Protein 1SHC (pdb70)

Structure (mmCIF, N/CA/C/O backbone):
data_1SHC
#
_entry.id   1SHC
#
_cell.length_a   1.000
_cell.length_b   1.000
_cell.length_c   1.000
_cell.angle_alpha   90.00
_cell.angle_beta   90.00
_cell.angle_gamma   90.00
#
_symmetry.space_group_name_H-M   'P 1'
#
loop_
_entity.id
_entity.type
_entity.pdbx_description
1 polymer SHC
2 polymer 'TRKA RECEPTOR PHOSPHOPEPTIDE'
#
loop_
_atom_site.group_PDB
_atom_site.id
_atom_site.type_symbol
_atom_site.label_atom_id
_atom_site.label_alt_id
_atom_site.label_comp_id
_atom_site.label_asym_id
_atom_site.label_entity_id
_atom_site.label_seq_id
_atom_site.pdbx_PDB_ins_code
_atom_site.Cartn_x
_atom_site.Cartn_y
_atom_site.Cartn_z
_atom_site.occupancy
_atom_site.B_iso_or_equiv
_atom_site.auth_seq_id
_atom_site.auth_comp_id
_atom_site.auth_asym_id
_atom_site.auth_atom_id
_atom_site.pdbx_PDB_model_num
ATOM 1 N N . GLY A 1 1 ? -44.206 10.505 -12.834 1.00 25.56 13 GLY A N 1
ATOM 2 C CA . GLY A 1 1 ? -44.501 9.371 -11.914 1.00 25.44 13 GLY A CA 1
ATOM 3 C C . GLY A 1 1 ? -43.909 9.666 -10.534 1.00 24.86 13 GLY A C 1
ATOM 4 O O . GLY A 1 1 ? -43.116 8.907 -10.013 1.00 24.63 13 GLY A O 1
ATOM 10 N N . SER A 1 2 ? -44.287 10.764 -9.939 1.00 24.71 14 SER A N 1
ATOM 11 C CA . SER A 1 2 ? -43.745 11.108 -8.594 1.00 24.24 14 SER A CA 1
ATOM 12 C C . SER A 1 2 ? -44.812 10.842 -7.529 1.00 23.55 14 SER A C 1
ATOM 13 O O . SER A 1 2 ? -45.971 11.159 -7.707 1.00 23.67 14 SER A O 1
ATOM 21 N N . HIS A 1 3 ? -44.430 10.261 -6.424 1.00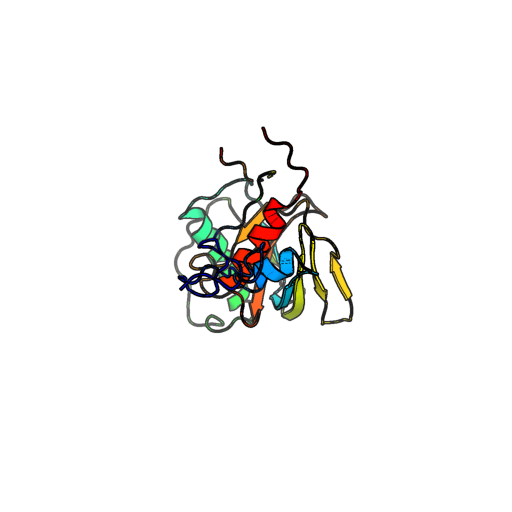 22.93 15 HIS A N 1
ATOM 22 C CA . HIS A 1 3 ? -45.424 9.976 -5.351 1.00 22.34 15 HIS A CA 1
ATOM 23 C C . HIS A 1 3 ? -44.728 9.290 -4.174 1.00 21.91 15 HIS A C 1
ATOM 24 O O . HIS A 1 3 ? -45.042 9.537 -3.026 1.00 21.69 15 HIS A O 1
ATOM 38 N N . MET A 1 4 ? -43.785 8.429 -4.447 1.00 21.90 16 MET A N 1
ATOM 39 C CA . MET A 1 4 ? -43.072 7.729 -3.341 1.00 21.63 16 MET A CA 1
ATOM 40 C C . MET A 1 4 ? -42.495 8.762 -2.369 1.00 20.88 16 MET A C 1
ATOM 41 O O . MET A 1 4 ? -43.051 9.019 -1.320 1.00 20.84 16 MET A O 1
ATOM 55 N N . GLY A 1 5 ? -41.383 9.357 -2.707 1.00 20.39 17 GLY A N 1
ATOM 56 C CA . GLY A 1 5 ? -40.777 10.371 -1.799 1.00 19.76 17 GLY A CA 1
ATOM 57 C C . GLY A 1 5 ? -40.584 11.688 -2.554 1.00 19.26 17 GLY A C 1
ATOM 58 O O . GLY A 1 5 ? -39.669 12.434 -2.272 1.00 19.28 17 GLY A O 1
ATOM 62 N N . GLN A 1 6 ? -41.448 11.964 -3.506 1.00 18.91 18 GLN A N 1
ATOM 63 C CA . GLN A 1 6 ? -41.362 13.225 -4.317 1.00 18.54 18 GLN A CA 1
ATOM 64 C C . GLN A 1 6 ? -39.905 13.547 -4.682 1.00 18.16 18 GLN A C 1
ATOM 65 O O . GLN A 1 6 ? -39.047 12.688 -4.660 1.00 18.27 18 GLN A O 1
ATOM 79 N N . LEU A 1 7 ? -39.620 14.776 -5.020 1.00 17.83 19 LEU A N 1
ATOM 80 C CA . LEU A 1 7 ? -38.223 15.144 -5.386 1.00 17.59 19 LEU A CA 1
ATOM 81 C C . LEU A 1 7 ? -37.757 14.282 -6.562 1.00 17.60 19 LEU A C 1
ATOM 82 O O . LEU A 1 7 ? -38.488 13.452 -7.065 1.00 17.96 19 LEU A O 1
ATOM 98 N N . GLY A 1 8 ? -36.544 14.473 -7.004 1.00 17.33 20 GLY A N 1
ATOM 99 C CA . GLY A 1 8 ? -36.030 13.667 -8.148 1.00 17.49 20 GLY A CA 1
ATOM 100 C C . GLY A 1 8 ? -34.871 12.775 -7.687 1.00 17.05 20 GLY A C 1
ATOM 101 O O . GLY A 1 8 ? -34.572 11.770 -8.301 1.00 17.35 20 GLY A O 1
ATOM 105 N N . GLY A 1 9 ? -34.214 13.128 -6.614 1.00 16.48 21 GLY A N 1
ATOM 106 C CA . GLY A 1 9 ? -33.078 12.292 -6.130 1.00 16.19 21 GLY A CA 1
ATOM 107 C C . GLY A 1 9 ? -33.559 11.349 -5.024 1.00 15.84 21 GLY A C 1
ATOM 108 O O . GLY A 1 9 ? -32.794 10.937 -4.174 1.00 15.96 21 GLY A O 1
ATOM 112 N N . GLU A 1 10 ? -34.819 11.000 -5.024 1.00 15.57 22 GLU A N 1
ATOM 113 C CA . GLU A 1 10 ? -35.336 10.083 -3.969 1.00 15.40 22 GLU A CA 1
ATOM 114 C C . GLU A 1 10 ? -36.670 9.480 -4.415 1.00 15.72 22 GLU A C 1
ATOM 115 O O . GLU A 1 10 ? -37.519 9.164 -3.605 1.00 16.08 22 GLU A O 1
ATOM 127 N N . GLU A 1 11 ? -36.863 9.315 -5.695 1.00 15.74 23 GLU A N 1
ATOM 128 C CA . GLU A 1 11 ? -38.143 8.729 -6.185 1.00 16.24 23 GLU A CA 1
ATOM 129 C C . GLU A 1 11 ? -37.875 7.354 -6.805 1.00 16.18 23 GLU A C 1
ATOM 130 O O . GLU A 1 11 ? -38.600 6.918 -7.676 1.00 16.59 23 GLU A O 1
ATOM 142 N N . TRP A 1 12 ? -36.843 6.680 -6.341 1.00 15.79 24 TRP A N 1
ATOM 143 C CA . TRP A 1 12 ? -36.478 5.321 -6.858 1.00 15.86 24 TRP A CA 1
ATOM 144 C C . TRP A 1 12 ? -36.744 5.205 -8.356 1.00 16.03 24 TRP A C 1
ATOM 145 O O . TRP A 1 12 ? -37.370 4.279 -8.831 1.00 15.81 24 TRP A O 1
ATOM 166 N N . THR A 1 13 ? -36.254 6.156 -9.092 1.00 16.57 25 THR A N 1
ATOM 167 C CA . THR A 1 13 ? -36.441 6.153 -10.571 1.00 16.94 25 THR A CA 1
ATOM 168 C C . THR A 1 13 ? -35.413 7.098 -11.194 1.00 17.34 25 THR A C 1
ATOM 169 O O . THR A 1 13 ? -35.758 8.071 -11.834 1.00 17.74 25 THR A O 1
ATOM 180 N N . ARG A 1 14 ? -34.151 6.827 -11.004 1.00 17.33 26 ARG A N 1
ATOM 181 C CA . ARG A 1 14 ? -33.107 7.721 -11.578 1.00 17.79 26 ARG A CA 1
ATOM 182 C C . ARG A 1 14 ? -31.871 6.904 -11.966 1.00 17.29 26 ARG A C 1
ATOM 183 O O . ARG A 1 14 ? -31.884 5.690 -11.940 1.00 17.16 26 ARG A O 1
ATOM 204 N N . HIS A 1 15 ? -30.802 7.563 -12.321 1.00 17.13 27 HIS A N 1
ATOM 205 C CA . HIS A 1 15 ? -29.567 6.825 -12.702 1.00 16.76 27 HIS A CA 1
ATOM 206 C C . HIS A 1 15 ? -28.988 6.144 -11.456 1.00 16.16 27 HIS A C 1
ATOM 207 O O . HIS A 1 15 ? -29.622 6.091 -10.421 1.00 16.16 27 HIS A O 1
ATOM 221 N N . GLY A 1 16 ? -27.796 5.621 -11.543 1.00 15.78 28 GLY A N 1
ATOM 222 C CA . GLY A 1 16 ? -27.190 4.944 -10.359 1.00 15.32 28 GLY A CA 1
ATOM 223 C C . GLY A 1 16 ? -26.919 5.965 -9.250 1.00 14.37 28 GLY A C 1
ATOM 224 O O . GLY A 1 16 ? -27.793 6.704 -8.844 1.00 14.03 28 GLY A O 1
ATOM 228 N N . SER A 1 17 ? -25.708 6.006 -8.758 1.00 14.09 29 SER A N 1
ATOM 229 C CA . SER A 1 17 ? -25.359 6.971 -7.672 1.00 13.31 29 SER A CA 1
ATOM 230 C C . SER A 1 17 ? -26.080 6.581 -6.378 1.00 12.88 29 SER A C 1
ATOM 231 O O . SER A 1 17 ? -26.743 7.393 -5.770 1.00 13.39 29 SER A O 1
ATOM 239 N N . PHE A 1 18 ? -25.929 5.339 -5.969 1.00 12.10 30 PHE A N 1
ATOM 240 C CA . PHE A 1 18 ? -26.564 4.806 -4.716 1.00 11.85 30 PHE A CA 1
ATOM 241 C C . PHE A 1 18 ? -27.984 5.364 -4.513 1.00 11.57 30 PHE A C 1
ATOM 242 O O . PHE A 1 18 ? -28.941 4.766 -4.958 1.00 11.99 30 PHE A O 1
ATOM 259 N N . VAL A 1 19 ? -28.105 6.497 -3.850 1.00 11.03 31 VAL A N 1
ATOM 260 C CA . VAL A 1 19 ? -29.440 7.145 -3.585 1.00 10.95 31 VAL A CA 1
ATOM 261 C C . VAL A 1 19 ? -30.113 6.520 -2.353 1.00 10.79 31 VAL A C 1
ATOM 262 O O . VAL A 1 19 ? -30.561 7.221 -1.468 1.00 10.80 31 VAL A O 1
ATOM 275 N N . ASN A 1 20 ? -30.198 5.218 -2.283 1.00 10.86 32 ASN A N 1
ATOM 276 C CA . ASN A 1 20 ? -30.848 4.574 -1.107 1.00 10.98 32 ASN A CA 1
ATOM 277 C C . ASN A 1 20 ? -30.193 5.067 0.186 1.00 10.58 32 ASN A C 1
ATOM 278 O O . ASN A 1 20 ? -30.812 5.097 1.232 1.00 10.92 32 ASN A O 1
ATOM 289 N N . LYS A 1 21 ? -28.948 5.455 0.128 1.00 10.04 33 LYS A N 1
ATOM 290 C CA . LYS A 1 21 ? -28.268 5.945 1.360 1.00 9.82 33 LYS A CA 1
ATOM 291 C C . LYS A 1 21 ? -27.591 7.288 1.071 1.00 9.03 33 LYS A C 1
ATOM 292 O O . LYS A 1 21 ? -27.338 7.621 -0.070 1.00 8.57 33 LYS A O 1
ATOM 311 N N . PRO A 1 22 ? -27.320 8.021 2.120 1.00 9.13 34 PRO A N 1
ATOM 312 C CA . PRO A 1 22 ? -26.677 9.335 2.035 1.00 8.70 34 PRO A CA 1
ATOM 313 C C . PRO A 1 22 ? -25.176 9.174 1.779 1.00 7.89 34 PRO A C 1
ATOM 314 O O . PRO A 1 22 ? -24.574 9.942 1.055 1.00 7.88 34 PRO A O 1
ATOM 325 N N . THR A 1 23 ? -24.566 8.184 2.371 1.00 7.42 35 THR A N 1
ATOM 326 C CA . THR A 1 23 ? -23.105 7.980 2.163 1.00 6.75 35 THR A CA 1
ATOM 327 C C . THR A 1 23 ? -22.827 7.731 0.669 1.00 6.24 35 THR A C 1
ATOM 328 O O . THR A 1 23 ? -22.780 8.662 -0.109 1.00 6.57 35 THR A O 1
ATOM 339 N N . ARG A 1 24 ? -22.645 6.497 0.251 1.00 5.76 36 ARG A N 1
ATOM 340 C CA . ARG A 1 24 ? -22.376 6.230 -1.192 1.00 5.61 36 ARG A CA 1
ATOM 341 C C . ARG A 1 24 ? -22.051 4.747 -1.391 1.00 4.98 36 ARG A C 1
ATOM 342 O O . ARG A 1 24 ? -22.390 4.160 -2.400 1.00 5.23 36 ARG A O 1
ATOM 363 N N . GLY A 1 25 ? -21.395 4.136 -0.442 1.00 4.40 37 GLY A N 1
ATOM 364 C CA . GLY A 1 25 ? -21.050 2.693 -0.587 1.00 3.92 37 GLY A CA 1
ATOM 365 C C . GLY A 1 25 ? -19.687 2.560 -1.269 1.00 3.10 37 GLY A C 1
ATOM 366 O O . GLY A 1 25 ? -18.711 2.175 -0.656 1.00 3.23 37 GLY A O 1
ATOM 370 N N . TRP A 1 26 ? -19.612 2.876 -2.534 1.00 2.62 38 TRP A N 1
ATOM 371 C CA . TRP A 1 26 ? -18.31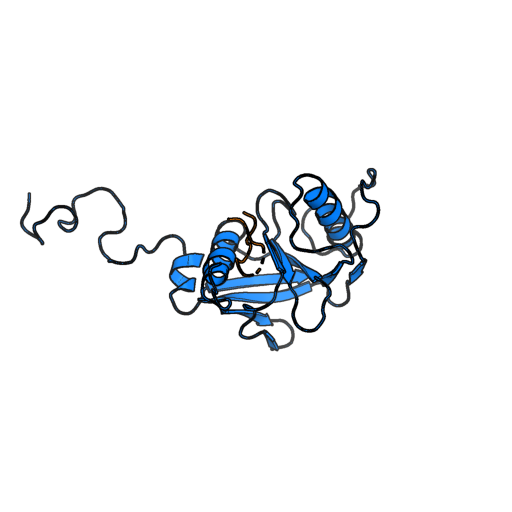2 2.768 -3.255 1.00 2.05 38 TRP A CA 1
ATOM 372 C C . TRP A 1 26 ? -17.750 1.355 -3.089 1.00 1.53 38 TRP A C 1
ATOM 373 O O . TRP A 1 26 ? -18.441 0.450 -2.666 1.00 1.86 38 TRP A O 1
ATOM 394 N N . LEU A 1 27 ? -16.502 1.155 -3.418 1.00 1.00 39 LEU A N 1
ATOM 395 C CA . LEU A 1 27 ? -15.910 -0.204 -3.275 1.00 0.68 39 LEU A CA 1
ATOM 396 C C . LEU A 1 27 ? -15.876 -0.594 -1.786 1.00 0.63 39 LEU A C 1
ATOM 397 O O . LEU A 1 27 ? -16.289 0.159 -0.915 1.00 0.61 39 LEU A O 1
ATOM 413 N N . HIS A 1 28 ? -15.386 -1.769 -1.490 1.00 0.66 40 HIS A N 1
ATOM 414 C CA . HIS A 1 28 ? -15.327 -2.227 -0.070 1.00 0.66 40 HIS A CA 1
ATOM 415 C C . HIS A 1 28 ? -14.151 -1.609 0.737 1.00 0.59 40 HIS A C 1
ATOM 416 O O . HIS A 1 28 ? -14.274 -1.506 1.936 1.00 0.63 40 HIS A O 1
ATOM 430 N N . PRO A 1 29 ? -13.048 -1.210 0.118 1.00 0.56 41 PRO A N 1
ATOM 431 C CA . PRO A 1 29 ? -11.925 -0.616 0.860 1.00 0.54 41 PRO A CA 1
ATOM 432 C C . PRO A 1 29 ? -12.387 0.678 1.542 1.00 0.51 41 PRO A C 1
ATOM 433 O O . PRO A 1 29 ? -12.052 0.950 2.677 1.00 0.51 41 PRO A O 1
ATOM 444 N N . ASN A 1 30 ? -13.151 1.480 0.848 1.00 0.53 42 ASN A N 1
ATOM 445 C CA . ASN A 1 30 ? -13.631 2.762 1.441 1.00 0.58 42 ASN A CA 1
ATOM 446 C C . ASN A 1 30 ? -14.841 2.521 2.345 1.00 0.53 42 ASN A C 1
ATOM 447 O O . ASN A 1 30 ? -14.910 3.043 3.439 1.00 0.53 42 ASN A O 1
ATOM 458 N N . ASP A 1 31 ? -15.800 1.749 1.909 1.00 0.53 43 ASP A N 1
ATOM 459 C CA . ASP A 1 31 ? -16.993 1.509 2.775 1.00 0.53 43 ASP A CA 1
ATOM 460 C C . ASP A 1 31 ? -16.547 0.972 4.142 1.00 0.50 43 ASP A C 1
ATOM 461 O O . ASP A 1 31 ? -17.127 1.281 5.168 1.00 0.58 43 ASP A O 1
ATOM 470 N N . LYS A 1 32 ? -15.524 0.169 4.164 1.00 0.44 44 LYS A N 1
ATOM 471 C CA . LYS A 1 32 ? -15.043 -0.396 5.455 1.00 0.42 44 LYS A CA 1
ATOM 472 C C . LYS A 1 32 ? -14.103 0.590 6.149 1.00 0.41 44 LYS A C 1
ATOM 473 O O . LYS A 1 32 ? -14.073 0.664 7.362 1.00 0.43 44 LYS A O 1
ATOM 492 N N . VAL A 1 33 ? -13.339 1.351 5.403 1.00 0.40 45 VAL A N 1
ATOM 493 C CA . VAL A 1 33 ? -12.416 2.326 6.054 1.00 0.41 45 VAL A CA 1
ATOM 494 C C . VAL A 1 33 ? -13.249 3.205 6.978 1.00 0.44 45 VAL A C 1
ATOM 495 O O . VAL A 1 33 ? -12.861 3.509 8.088 1.00 0.44 45 VAL A O 1
ATOM 508 N N . MET A 1 34 ? -14.407 3.596 6.527 1.00 0.52 46 MET A N 1
ATOM 509 C CA . MET A 1 34 ? -15.287 4.435 7.377 1.00 0.59 46 MET A CA 1
ATOM 510 C C . MET A 1 34 ? -15.997 3.516 8.374 1.00 0.58 46 MET A C 1
ATOM 511 O O . MET A 1 34 ? -16.286 3.897 9.491 1.00 0.67 46 MET A O 1
ATOM 525 N N . GLY A 1 35 ? -16.271 2.297 7.976 1.00 0.52 47 GLY A N 1
ATOM 526 C CA . GLY A 1 35 ? -16.952 1.344 8.896 1.00 0.56 47 GLY A CA 1
ATOM 527 C C . GLY A 1 35 ? -15.947 0.868 9.961 1.00 0.60 47 GLY A C 1
ATOM 528 O O . GLY A 1 35 ? -15.196 1.668 10.483 1.00 0.71 47 GLY A O 1
ATOM 532 N N . PRO A 1 36 ? -15.952 -0.414 10.262 1.00 0.60 48 PRO A N 1
ATOM 533 C CA . PRO A 1 36 ? -15.044 -0.994 11.261 1.00 0.66 48 PRO A CA 1
ATOM 534 C C . PRO A 1 36 ? -13.608 -1.044 10.722 1.00 0.60 48 PRO A C 1
ATOM 535 O O . PRO A 1 36 ? -12.655 -1.005 11.473 1.00 0.67 48 PRO A O 1
ATOM 546 N N . GLY A 1 37 ? -13.444 -1.131 9.429 1.00 0.52 49 GLY A N 1
ATOM 547 C CA . GLY A 1 37 ? -12.068 -1.183 8.854 1.00 0.50 49 GLY A CA 1
ATOM 548 C C . GLY A 1 37 ? -11.916 -2.442 7.997 1.00 0.41 49 GLY A C 1
ATOM 549 O O . GLY A 1 37 ? -12.171 -3.543 8.442 1.00 0.63 49 GLY A O 1
ATOM 553 N N . VAL A 1 38 ? -11.505 -2.287 6.767 1.00 0.52 50 VAL A N 1
ATOM 554 C CA . VAL A 1 38 ? -11.341 -3.485 5.880 1.00 0.41 50 VAL A CA 1
ATOM 555 C C . VAL A 1 38 ? -10.355 -4.459 6.515 1.00 0.40 50 VAL A C 1
ATOM 556 O O . VAL A 1 38 ? -9.761 -4.171 7.532 1.00 0.92 50 VAL A O 1
ATOM 569 N N . SER A 1 39 ? -10.179 -5.610 5.915 1.00 0.55 51 SER A N 1
ATOM 570 C CA . SER A 1 39 ? -9.230 -6.616 6.474 1.00 0.43 51 SER A CA 1
ATOM 571 C C . SER A 1 39 ? -8.975 -7.714 5.438 1.00 0.37 51 SER A C 1
ATOM 572 O O . SER A 1 39 ? -9.707 -8.680 5.351 1.00 0.50 51 SER A O 1
ATOM 580 N N . TYR A 1 40 ? -7.939 -7.575 4.654 1.00 0.38 52 TYR A N 1
ATOM 581 C CA . TYR A 1 40 ? -7.637 -8.615 3.628 1.00 0.36 52 TYR A CA 1
ATOM 582 C C . TYR A 1 40 ? -6.569 -9.565 4.172 1.00 0.33 52 TYR A C 1
ATOM 583 O O . TYR A 1 40 ? -6.281 -9.575 5.353 1.00 0.33 52 TYR A O 1
ATOM 601 N N . LEU A 1 41 ? -5.973 -10.365 3.326 1.00 0.36 53 LEU A N 1
ATOM 602 C CA . LEU A 1 41 ? -4.927 -11.304 3.819 1.00 0.39 53 LEU A CA 1
ATOM 603 C C . LEU A 1 41 ? -3.709 -11.247 2.899 1.00 0.41 53 LEU A C 1
ATOM 604 O O . LEU A 1 41 ? -3.684 -11.850 1.844 1.00 0.46 53 LEU A O 1
ATOM 620 N N . VAL A 1 42 ? -2.697 -10.530 3.295 1.00 0.41 54 VAL A N 1
ATOM 621 C CA . VAL A 1 42 ? -1.473 -10.433 2.454 1.00 0.45 54 VAL A CA 1
ATOM 622 C C . VAL A 1 42 ? -0.289 -10.977 3.253 1.00 0.43 54 VAL A C 1
ATOM 623 O O . VAL A 1 42 ? -0.071 -10.602 4.388 1.00 0.47 54 VAL A O 1
ATOM 636 N N . ARG A 1 43 ? 0.477 -11.866 2.679 1.00 0.59 55 ARG A N 1
ATOM 637 C CA . ARG A 1 43 ? 1.635 -12.425 3.430 1.00 0.57 55 ARG A CA 1
ATOM 638 C C . ARG A 1 43 ? 2.836 -11.485 3.309 1.00 0.53 55 ARG A C 1
ATOM 639 O O . ARG A 1 43 ? 3.173 -11.010 2.243 1.00 0.55 55 ARG A O 1
ATOM 660 N N . TYR A 1 44 ? 3.477 -11.214 4.411 1.00 0.56 56 TYR A N 1
ATOM 661 C CA . TYR A 1 44 ? 4.656 -10.306 4.406 1.00 0.54 56 TYR A CA 1
ATOM 662 C C . TYR A 1 44 ? 5.877 -11.052 3.864 1.00 0.50 56 TYR A C 1
ATOM 663 O O . TYR A 1 44 ? 5.969 -12.260 3.957 1.00 0.55 56 TYR A O 1
ATOM 681 N N . MET A 1 45 ? 6.815 -10.340 3.296 1.00 0.48 57 MET A N 1
ATOM 682 C CA . MET A 1 45 ? 8.030 -11.005 2.745 1.00 0.49 57 MET A CA 1
ATOM 683 C C . MET A 1 45 ? 9.285 -10.284 3.242 1.00 0.60 57 MET A C 1
ATOM 684 O O . MET A 1 45 ? 10.035 -9.720 2.469 1.00 1.15 57 MET A O 1
ATOM 698 N N . GLY A 1 46 ? 9.521 -10.298 4.524 1.00 0.72 58 GLY A N 1
ATOM 699 C CA . GLY A 1 46 ? 10.730 -9.616 5.069 1.00 0.89 58 GLY A CA 1
ATOM 700 C C . GLY A 1 46 ? 10.617 -8.106 4.851 1.00 0.83 58 GLY A C 1
ATOM 701 O O . GLY A 1 46 ? 9.619 -7.611 4.367 1.00 1.13 58 GLY A O 1
ATOM 705 N N . CYS A 1 47 ? 11.636 -7.371 5.208 1.00 0.53 59 CYS A N 1
ATOM 706 C CA . CYS A 1 47 ? 11.590 -5.890 5.025 1.00 0.50 59 CYS A CA 1
ATOM 707 C C . CYS A 1 47 ? 12.948 -5.392 4.535 1.00 0.51 59 CYS A C 1
ATOM 708 O O . CYS A 1 47 ? 13.979 -5.778 5.048 1.00 0.53 59 CYS A O 1
ATOM 716 N N . VAL A 1 48 ? 12.959 -4.534 3.553 1.00 0.53 60 VAL A N 1
ATOM 717 C CA . VAL A 1 48 ? 14.255 -4.011 3.040 1.00 0.55 60 VAL A CA 1
ATOM 718 C C . VAL A 1 48 ? 14.459 -2.591 3.567 1.00 0.52 60 VAL A C 1
ATOM 719 O O . VAL A 1 48 ? 13.554 -1.786 3.560 1.00 0.61 60 VAL A O 1
ATOM 732 N N . GLU A 1 49 ? 15.637 -2.273 4.027 1.00 0.58 61 GLU A N 1
ATOM 733 C CA . GLU A 1 49 ? 15.876 -0.899 4.551 1.00 0.58 61 GLU A CA 1
ATOM 734 C C . GLU A 1 49 ? 16.598 -0.073 3.501 1.00 0.55 61 GLU A C 1
ATOM 735 O O . GLU A 1 49 ? 17.298 -0.593 2.655 1.00 0.65 61 GLU A O 1
ATOM 747 N N . VAL A 1 50 ? 16.423 1.215 3.544 1.00 0.52 62 VAL A N 1
ATOM 748 C CA . VAL A 1 50 ? 17.088 2.079 2.542 1.00 0.51 62 VAL A CA 1
ATOM 749 C C . VAL A 1 50 ? 18.017 3.075 3.219 1.00 0.52 62 VAL A C 1
ATOM 750 O O . VAL A 1 50 ? 18.043 3.211 4.426 1.00 0.60 62 VAL A O 1
ATOM 763 N N . LEU A 1 51 ? 18.774 3.783 2.431 1.00 0.51 63 LEU A N 1
ATOM 764 C CA . LEU A 1 51 ? 19.703 4.790 2.991 1.00 0.56 63 LEU A CA 1
ATOM 765 C C . LEU A 1 51 ? 19.698 6.022 2.084 1.00 0.58 63 LEU A C 1
ATOM 766 O O . LEU A 1 51 ? 20.672 6.742 1.993 1.00 0.62 63 LEU A O 1
ATOM 782 N N . GLN A 1 52 ? 18.605 6.269 1.408 1.00 0.64 64 GLN A N 1
ATOM 783 C CA . GLN A 1 52 ? 18.544 7.454 0.507 1.00 0.71 64 GLN A CA 1
ATOM 784 C C . GLN A 1 52 ? 17.734 8.567 1.177 1.00 0.71 64 GLN A C 1
ATOM 785 O O . GLN A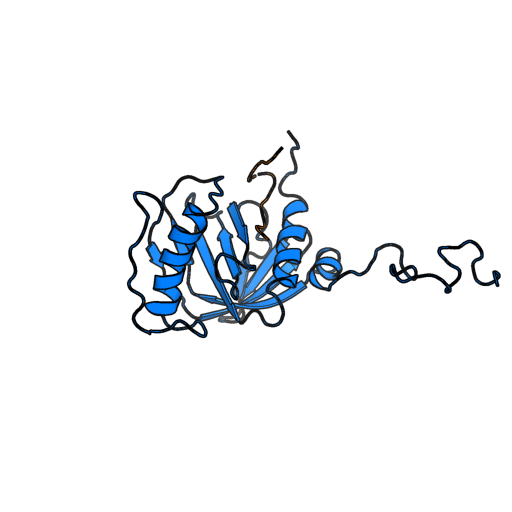 1 52 ? 17.192 8.394 2.251 1.00 0.75 64 GLN A O 1
ATOM 799 N N . SER A 1 53 ? 17.648 9.709 0.551 1.00 0.76 65 SER A N 1
ATOM 800 C CA . SER A 1 53 ? 16.874 10.833 1.150 1.00 0.81 65 SER A CA 1
ATOM 801 C C . SER A 1 53 ? 15.403 10.430 1.269 1.00 0.80 65 SER A C 1
ATOM 802 O O . SER A 1 53 ? 15.038 9.298 1.024 1.00 0.99 65 SER A O 1
ATOM 810 N N . MET A 1 54 ? 14.554 11.349 1.642 1.00 0.97 66 MET A N 1
ATOM 811 C CA . MET A 1 54 ? 13.107 11.016 1.775 1.00 1.07 66 MET A CA 1
ATOM 812 C C . MET A 1 54 ? 12.273 12.084 1.065 1.00 0.95 66 MET A C 1
ATOM 813 O O . MET A 1 54 ? 12.799 13.041 0.533 1.00 1.47 66 MET A O 1
ATOM 827 N N . ARG A 1 55 ? 10.977 11.928 1.051 1.00 0.90 67 ARG A N 1
ATOM 828 C CA . ARG A 1 55 ? 10.113 12.935 0.372 1.00 1.04 67 ARG A CA 1
ATOM 829 C C . ARG A 1 55 ? 10.583 13.099 -1.075 1.00 1.04 67 ARG A C 1
ATOM 830 O O . ARG A 1 55 ? 10.948 14.177 -1.503 1.00 1.39 67 ARG A O 1
ATOM 851 N N . ALA A 1 56 ? 10.578 12.035 -1.832 1.00 0.87 68 ALA A N 1
ATOM 852 C CA . ALA A 1 56 ? 11.022 12.116 -3.247 1.00 0.88 68 ALA A CA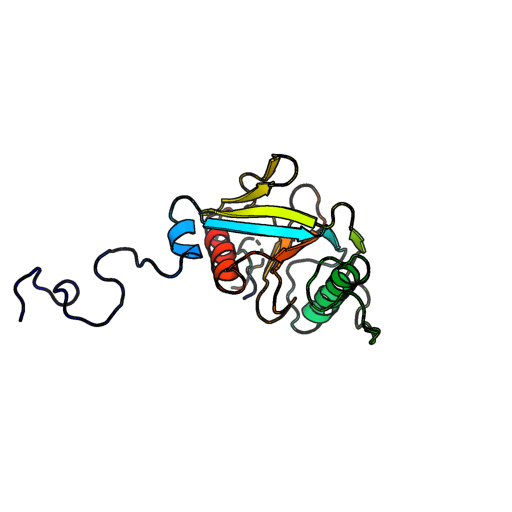 1
ATOM 853 C C . ALA A 1 56 ? 10.152 11.189 -4.091 1.00 0.78 68 ALA A C 1
ATOM 854 O O . ALA A 1 56 ? 9.625 10.209 -3.602 1.00 0.82 68 ALA A O 1
ATOM 861 N N . LEU A 1 57 ? 9.995 11.483 -5.351 1.00 0.84 69 LEU A N 1
ATOM 862 C CA . LEU A 1 57 ? 9.156 10.606 -6.211 1.00 0.88 69 LEU A CA 1
ATOM 863 C C . LEU A 1 57 ? 10.025 10.006 -7.321 1.00 0.84 69 LEU A C 1
ATOM 864 O O . LEU A 1 57 ? 10.354 8.840 -7.291 1.00 1.65 69 LEU A O 1
ATOM 880 N N . ASP A 1 58 ? 10.403 10.796 -8.294 1.00 0.93 70 ASP A N 1
ATOM 881 C CA . ASP A 1 58 ? 11.255 10.278 -9.411 1.00 0.80 70 ASP A CA 1
ATOM 882 C C . ASP A 1 58 ? 10.539 9.127 -10.125 1.00 0.82 70 ASP A C 1
ATOM 883 O O . ASP A 1 58 ? 10.399 8.041 -9.601 1.00 0.85 70 ASP A O 1
ATOM 892 N N . PHE A 1 59 ? 10.088 9.362 -11.321 1.00 0.87 71 PHE A N 1
ATOM 893 C CA . PHE A 1 59 ? 9.378 8.292 -12.080 1.00 0.95 71 PHE A CA 1
ATOM 894 C C . PHE A 1 59 ? 10.374 7.232 -12.557 1.00 0.86 71 PHE A C 1
ATOM 895 O O . PHE A 1 59 ? 10.026 6.083 -12.743 1.00 0.93 71 PHE A O 1
ATOM 912 N N . ASN A 1 60 ? 11.608 7.602 -12.762 1.00 0.76 72 ASN A N 1
ATOM 913 C CA . ASN A 1 60 ? 12.612 6.605 -13.232 1.00 0.73 72 ASN A CA 1
ATOM 914 C C . ASN A 1 60 ? 13.459 6.120 -12.053 1.00 0.67 72 ASN A C 1
ATOM 915 O O . ASN A 1 60 ? 13.795 4.956 -11.955 1.00 0.68 72 ASN A O 1
ATOM 926 N N . THR A 1 61 ? 13.811 7.002 -11.160 1.00 0.67 73 THR A N 1
ATOM 927 C CA . THR A 1 61 ? 14.640 6.588 -9.993 1.00 0.69 73 THR A CA 1
ATOM 928 C C . THR A 1 61 ? 13.812 5.714 -9.047 1.00 0.70 73 THR A C 1
ATOM 929 O O . THR A 1 61 ? 14.340 4.871 -8.349 1.00 0.75 73 THR A O 1
ATOM 940 N N . ARG A 1 62 ? 12.521 5.905 -9.013 1.00 0.71 74 ARG A N 1
ATOM 941 C CA . ARG A 1 62 ? 11.676 5.079 -8.104 1.00 0.76 74 ARG A CA 1
ATOM 942 C C . ARG A 1 62 ? 11.508 3.673 -8.680 1.00 0.72 74 ARG A C 1
ATOM 943 O O . ARG A 1 62 ? 11.390 2.710 -7.954 1.00 0.69 74 ARG A O 1
ATOM 964 N N . THR A 1 63 ? 11.491 3.545 -9.976 1.00 0.74 75 THR A N 1
ATOM 965 C CA . THR A 1 63 ? 11.323 2.195 -10.585 1.00 0.74 75 THR A CA 1
ATOM 966 C C . THR A 1 63 ? 12.662 1.453 -10.603 1.00 0.69 75 THR A C 1
ATOM 967 O O . THR A 1 63 ? 12.707 0.240 -10.589 1.00 0.65 75 THR A O 1
ATOM 978 N N . GLN A 1 64 ? 13.754 2.167 -10.637 1.00 0.71 76 GLN A N 1
ATOM 979 C CA . GLN A 1 64 ? 15.083 1.490 -10.660 1.00 0.71 76 GLN A CA 1
ATOM 980 C C . GLN A 1 64 ? 15.453 1.000 -9.258 1.00 0.65 76 GLN A C 1
ATOM 981 O O . GLN A 1 64 ? 15.890 -0.120 -9.081 1.00 0.62 76 GLN A O 1
ATOM 995 N N . VAL A 1 65 ? 15.290 1.824 -8.261 1.00 0.67 77 VAL A N 1
ATOM 996 C CA . VAL A 1 65 ? 15.644 1.393 -6.879 1.00 0.64 77 VAL A CA 1
ATOM 997 C C . VAL A 1 65 ? 14.556 0.471 -6.321 1.00 0.59 77 VAL A C 1
ATOM 998 O O . VAL A 1 65 ? 14.840 -0.497 -5.641 1.00 0.56 77 VAL A O 1
ATOM 1011 N N . THR A 1 66 ? 13.313 0.760 -6.597 1.00 0.60 78 THR A N 1
ATOM 1012 C CA . THR A 1 66 ? 12.219 -0.105 -6.072 1.00 0.57 78 THR A CA 1
ATOM 1013 C C . THR A 1 66 ? 12.259 -1.468 -6.762 1.00 0.53 78 THR A C 1
ATOM 1014 O O . THR A 1 66 ? 12.113 -2.490 -6.127 1.00 0.54 78 THR A O 1
ATOM 1025 N N . ARG A 1 67 ? 12.455 -1.499 -8.052 1.00 0.52 79 ARG A N 1
ATOM 1026 C CA . ARG A 1 67 ? 12.500 -2.811 -8.759 1.00 0.51 79 ARG A CA 1
ATOM 1027 C C . ARG A 1 67 ? 13.822 -3.517 -8.450 1.00 0.50 79 ARG A C 1
ATOM 1028 O O . ARG A 1 67 ? 13.907 -4.727 -8.478 1.00 0.49 79 ARG A O 1
ATOM 1049 N N . GLU A 1 68 ? 14.854 -2.773 -8.156 1.00 0.52 80 GLU A N 1
ATOM 1050 C CA . GLU A 1 68 ? 16.164 -3.412 -7.846 1.00 0.55 80 GLU A CA 1
ATOM 1051 C C . GLU A 1 68 ? 16.042 -4.224 -6.554 1.00 0.51 80 GLU A C 1
ATOM 1052 O O . GLU A 1 68 ? 16.236 -5.426 -6.542 1.00 0.52 80 GLU A O 1
ATOM 1064 N N . ALA A 1 69 ? 15.720 -3.581 -5.464 1.00 0.50 81 ALA A N 1
ATOM 1065 C CA . ALA A 1 69 ? 15.586 -4.325 -4.179 1.00 0.49 81 ALA A CA 1
ATOM 1066 C C . ALA A 1 69 ? 14.493 -5.386 -4.326 1.00 0.44 81 ALA A C 1
ATOM 1067 O O . ALA A 1 69 ? 14.701 -6.553 -4.052 1.00 0.42 81 ALA A O 1
ATOM 1074 N N . ILE A 1 70 ? 13.330 -4.987 -4.763 1.00 0.43 82 ILE A N 1
ATOM 1075 C CA . ILE A 1 70 ? 12.216 -5.962 -4.936 1.00 0.39 82 ILE A CA 1
ATOM 1076 C C . ILE A 1 70 ? 12.678 -7.126 -5.815 1.00 0.38 82 ILE A C 1
ATOM 1077 O O . ILE A 1 70 ? 12.146 -8.214 -5.742 1.00 0.37 82 ILE A O 1
ATOM 1093 N N . SER A 1 71 ? 13.662 -6.912 -6.647 1.00 0.40 83 SER A N 1
ATOM 1094 C CA . SER A 1 71 ? 14.146 -8.016 -7.520 1.00 0.42 83 SER A CA 1
ATOM 1095 C C . SER A 1 71 ? 14.983 -8.983 -6.682 1.00 0.44 83 SER A C 1
ATOM 1096 O O . SER A 1 71 ? 14.881 -10.185 -6.816 1.00 0.47 83 SER A O 1
ATOM 1104 N N . LEU A 1 72 ? 15.809 -8.464 -5.815 1.00 0.44 84 LEU A N 1
ATOM 1105 C CA . LEU A 1 72 ? 16.652 -9.352 -4.963 1.00 0.47 84 LEU A CA 1
ATOM 1106 C C . LEU A 1 72 ? 15.769 -10.116 -3.975 1.00 0.46 84 LEU A C 1
ATOM 1107 O O . LEU A 1 72 ? 16.136 -11.166 -3.494 1.00 0.49 84 LEU A O 1
ATOM 1123 N N . VAL A 1 73 ? 14.609 -9.609 -3.664 1.00 0.43 85 VAL A N 1
ATOM 1124 C CA . VAL A 1 73 ? 13.731 -10.335 -2.706 1.00 0.44 85 VAL A CA 1
ATOM 1125 C C . VAL A 1 73 ? 12.986 -11.449 -3.448 1.00 0.45 85 VAL A C 1
ATOM 1126 O O . VAL A 1 73 ? 13.100 -12.612 -3.121 1.00 0.52 85 VAL A O 1
ATOM 1139 N N . CYS A 1 74 ? 12.225 -11.105 -4.446 1.00 0.43 86 CYS A N 1
ATOM 1140 C CA . CYS A 1 74 ? 11.476 -12.146 -5.207 1.00 0.46 86 CYS A CA 1
ATOM 1141 C C . CYS A 1 74 ? 12.453 -13.145 -5.844 1.00 0.49 86 CYS A C 1
ATOM 1142 O O . CYS A 1 74 ? 12.075 -14.242 -6.207 1.00 0.52 86 CYS A O 1
ATOM 1150 N N . GLU A 1 75 ? 13.701 -12.781 -5.992 1.00 0.51 87 GLU A N 1
ATOM 1151 C CA . GLU A 1 75 ? 14.680 -13.721 -6.614 1.00 0.57 87 GLU A CA 1
ATOM 1152 C C . GLU A 1 75 ? 15.523 -14.408 -5.534 1.00 0.59 87 GLU A C 1
ATOM 1153 O O . GLU A 1 75 ? 15.416 -15.599 -5.318 1.00 0.63 87 GLU A O 1
ATOM 1165 N N . ALA A 1 76 ? 16.365 -13.665 -4.862 1.00 0.57 88 ALA A N 1
ATOM 1166 C CA . ALA A 1 76 ? 17.226 -14.268 -3.798 1.00 0.61 88 ALA A CA 1
ATOM 1167 C C . ALA A 1 76 ? 16.372 -15.084 -2.826 1.00 0.60 88 ALA A C 1
ATOM 1168 O O . ALA A 1 76 ? 16.712 -16.195 -2.471 1.00 0.70 88 ALA A O 1
ATOM 1175 N N . VAL A 1 77 ? 15.266 -14.545 -2.394 1.00 0.52 89 VAL A N 1
ATOM 1176 C CA . VAL A 1 77 ? 14.395 -15.302 -1.444 1.00 0.53 89 VAL A CA 1
ATOM 1177 C C . VAL A 1 77 ? 13.046 -15.615 -2.117 1.00 0.51 89 VAL A C 1
ATOM 1178 O O . VAL A 1 77 ? 12.143 -14.804 -2.088 1.00 0.84 89 VAL A O 1
ATOM 1191 N N . PRO A 1 78 ? 12.945 -16.788 -2.708 1.00 0.61 90 PRO A N 1
ATOM 1192 C CA . PRO A 1 78 ? 11.725 -17.233 -3.394 1.00 0.75 90 PRO A CA 1
ATOM 1193 C C . PRO A 1 78 ? 10.489 -16.925 -2.544 1.00 0.74 90 PRO A C 1
ATOM 1194 O O . PRO A 1 78 ? 10.565 -16.806 -1.338 1.00 1.02 90 PRO A O 1
ATOM 1205 N N . GLY A 1 79 ? 9.351 -16.795 -3.169 1.00 0.90 91 GLY A N 1
ATOM 1206 C CA . GLY A 1 79 ? 8.108 -16.492 -2.405 1.00 1.13 91 GLY A CA 1
ATOM 1207 C C . GLY A 1 79 ? 7.128 -15.730 -3.301 1.00 1.18 91 GLY A C 1
ATOM 1208 O O . GLY A 1 79 ? 5.928 -15.807 -3.130 1.00 1.79 91 GLY A O 1
ATOM 1212 N N . ALA A 1 80 ? 7.630 -14.993 -4.255 1.00 1.18 92 ALA A N 1
ATOM 1213 C CA . ALA A 1 80 ? 6.728 -14.227 -5.160 1.00 1.27 92 ALA A CA 1
ATOM 1214 C C . ALA A 1 80 ? 6.027 -15.188 -6.121 1.00 1.08 92 ALA A C 1
ATOM 1215 O O . ALA A 1 80 ? 6.008 -16.385 -5.914 1.00 1.44 92 ALA A O 1
ATOM 1222 N N . LYS A 1 81 ? 5.450 -14.672 -7.172 1.00 1.09 93 LYS A N 1
ATOM 1223 C CA . LYS A 1 81 ? 4.750 -15.554 -8.147 1.00 1.26 93 LYS A CA 1
ATOM 1224 C C . LYS A 1 81 ? 5.074 -15.096 -9.571 1.00 1.67 93 LYS A C 1
ATOM 1225 O O . LYS A 1 81 ? 4.332 -14.349 -10.177 1.00 2.57 93 LYS A O 1
ATOM 1244 N N . GLY A 1 82 ? 6.178 -15.538 -10.109 1.00 1.43 94 GLY A N 1
ATOM 1245 C CA . GLY A 1 82 ? 6.548 -15.127 -11.493 1.00 2.00 94 GLY A CA 1
ATOM 1246 C C . GLY A 1 82 ? 7.834 -14.299 -11.454 1.00 1.57 94 GLY A C 1
ATOM 1247 O O . GLY A 1 82 ? 7.947 -13.280 -12.106 1.00 1.54 94 GLY A O 1
ATOM 1251 N N . ALA A 1 83 ? 8.804 -14.728 -10.694 1.00 1.56 95 ALA A N 1
ATOM 1252 C CA . ALA A 1 83 ? 10.081 -13.965 -10.612 1.00 1.40 95 ALA A CA 1
ATOM 1253 C C . ALA A 1 83 ? 11.016 -14.645 -9.611 1.00 1.25 95 ALA A C 1
ATOM 1254 O O . ALA A 1 83 ? 11.703 -13.996 -8.848 1.00 1.67 95 ALA A O 1
ATOM 1261 N N . THR A 1 84 ? 11.047 -15.950 -9.607 1.00 1.24 96 THR A N 1
ATOM 1262 C CA . THR A 1 84 ? 11.936 -16.672 -8.654 1.00 1.32 96 THR A CA 1
ATOM 1263 C C . THR A 1 84 ? 13.340 -16.785 -9.251 1.00 1.75 96 THR A C 1
ATOM 1264 O O . THR A 1 84 ? 14.329 -16.541 -8.587 1.00 2.42 96 THR A O 1
ATOM 1275 N N . ARG A 1 85 ? 13.436 -17.154 -10.498 1.00 1.86 97 ARG A N 1
ATOM 1276 C CA . ARG A 1 85 ? 14.776 -17.284 -11.136 1.00 2.36 97 ARG A CA 1
ATOM 1277 C C . ARG A 1 85 ? 14.604 -17.461 -12.646 1.00 2.11 97 ARG A C 1
ATOM 1278 O O . ARG A 1 85 ? 13.918 -18.355 -13.101 1.00 2.29 97 ARG A O 1
ATOM 1299 N N . ARG A 1 86 ? 15.220 -16.617 -13.426 1.00 2.20 98 ARG A N 1
ATOM 1300 C CA . ARG A 1 86 ? 15.090 -16.738 -14.905 1.00 2.90 98 ARG A CA 1
ATOM 1301 C C . ARG A 1 86 ? 16.137 -15.852 -15.582 1.00 3.22 98 ARG A C 1
ATOM 1302 O O . ARG A 1 86 ? 15.886 -15.253 -16.609 1.00 3.89 98 ARG A O 1
ATOM 1323 N N . ARG A 1 87 ? 17.309 -15.764 -15.016 1.00 3.12 99 ARG A N 1
ATOM 1324 C CA . ARG A 1 87 ? 18.368 -14.916 -15.629 1.00 3.55 99 ARG A CA 1
ATOM 1325 C C . ARG A 1 87 ? 17.843 -13.488 -15.793 1.00 3.04 99 ARG A C 1
ATOM 1326 O O . ARG A 1 87 ? 17.328 -13.123 -16.831 1.00 3.56 99 ARG A O 1
ATOM 1347 N N . LYS A 1 88 ? 17.967 -12.679 -14.777 1.00 2.46 100 LYS A N 1
ATOM 1348 C CA . LYS A 1 88 ? 17.472 -11.277 -14.879 1.00 2.53 100 LYS A CA 1
ATOM 1349 C C . LYS A 1 88 ? 18.541 -10.310 -14.362 1.00 2.52 100 LYS A C 1
ATOM 1350 O O . LYS A 1 88 ? 18.324 -9.606 -13.395 1.00 2.62 100 LYS A O 1
ATOM 1369 N N . PRO A 1 89 ? 19.665 -10.304 -15.029 1.00 3.03 101 PRO A N 1
ATOM 1370 C CA . PRO A 1 89 ? 20.796 -9.440 -14.677 1.00 3.47 101 PRO A CA 1
ATOM 1371 C C . PRO A 1 89 ? 20.464 -7.974 -14.992 1.00 3.05 101 PRO A C 1
ATOM 1372 O O . PRO A 1 89 ? 20.043 -7.231 -14.127 1.00 3.17 101 PRO A O 1
ATOM 1383 N N . CYS A 1 90 ? 20.644 -7.547 -16.215 1.00 3.12 102 CYS A N 1
ATOM 1384 C CA . CYS A 1 90 ? 20.333 -6.132 -16.564 1.00 3.12 102 CYS A CA 1
ATOM 1385 C C . CYS A 1 90 ? 21.245 -5.192 -15.772 1.00 2.92 102 CYS A C 1
ATOM 1386 O O . CYS A 1 90 ? 21.771 -5.547 -14.735 1.00 3.36 102 CYS A O 1
ATOM 1394 N N . SER A 1 91 ? 21.436 -3.994 -16.253 1.00 2.77 103 SER A N 1
ATOM 1395 C CA . SER A 1 91 ? 22.311 -3.028 -15.531 1.00 2.80 103 SER A CA 1
ATOM 1396 C C . SER A 1 91 ? 21.672 -2.678 -14.183 1.00 2.65 103 SER A C 1
ATOM 1397 O O . SER A 1 91 ? 20.862 -3.419 -13.663 1.00 3.04 103 SER A O 1
ATOM 1405 N N . ARG A 1 92 ? 22.024 -1.555 -13.611 1.00 2.76 104 ARG A N 1
ATOM 1406 C CA . ARG A 1 92 ? 21.423 -1.175 -12.300 1.00 3.12 104 ARG A CA 1
ATOM 1407 C C . ARG A 1 92 ? 21.611 0.332 -12.040 1.00 2.45 104 ARG A C 1
ATOM 1408 O O . ARG A 1 92 ? 22.321 0.742 -11.148 1.00 2.54 104 ARG A O 1
ATOM 1429 N N . PRO A 1 93 ? 20.946 1.121 -12.845 1.00 2.26 105 PRO A N 1
ATOM 1430 C CA . PRO A 1 93 ? 20.995 2.585 -12.750 1.00 2.06 105 PRO A CA 1
ATOM 1431 C C . PRO A 1 93 ? 20.781 3.024 -11.298 1.00 1.69 105 PRO A C 1
ATOM 1432 O O . PRO A 1 93 ? 19.663 3.184 -10.849 1.00 2.12 105 PRO A O 1
ATOM 1443 N N . LEU A 1 94 ? 21.841 3.221 -10.563 1.00 1.60 106 LEU A N 1
ATOM 1444 C CA . LEU A 1 94 ? 21.694 3.649 -9.142 1.00 1.40 106 LEU A CA 1
ATOM 1445 C C . LEU A 1 94 ? 23.072 3.979 -8.566 1.00 1.72 106 LEU A C 1
ATOM 1446 O O . LEU A 1 94 ? 23.981 3.174 -8.607 1.00 2.40 106 LEU A O 1
ATOM 1462 N N . SER A 1 95 ? 23.235 5.157 -8.028 1.00 1.69 107 SER A N 1
ATOM 1463 C CA . SER A 1 95 ? 24.556 5.536 -7.450 1.00 2.19 107 SER A CA 1
ATOM 1464 C C . SER A 1 95 ? 24.478 5.493 -5.922 1.00 1.65 107 SER A C 1
ATOM 1465 O O . SER A 1 95 ? 25.161 4.722 -5.278 1.00 2.06 107 SER A O 1
ATOM 1473 N N . SER A 1 96 ? 23.652 6.316 -5.336 1.00 1.22 108 SER A N 1
ATOM 1474 C CA . SER A 1 96 ? 23.535 6.320 -3.850 1.00 1.10 108 SER A CA 1
ATOM 1475 C C . SER A 1 96 ? 22.057 6.349 -3.454 1.00 1.10 108 SER A C 1
ATOM 1476 O O . SER A 1 96 ? 21.559 7.336 -2.949 1.00 1.69 108 SER A O 1
ATOM 1484 N N . ILE A 1 97 ? 21.352 5.274 -3.677 1.00 0.81 109 ILE A N 1
ATOM 1485 C CA . ILE A 1 97 ? 19.908 5.241 -3.313 1.00 0.76 109 ILE A CA 1
ATOM 1486 C C . ILE A 1 97 ? 19.478 3.794 -3.060 1.00 0.81 109 ILE A C 1
ATOM 1487 O O . ILE A 1 97 ? 18.937 3.138 -3.926 1.00 1.53 109 ILE A O 1
ATOM 1503 N N . LEU A 1 98 ? 19.714 3.294 -1.877 1.00 0.79 110 LEU A N 1
ATOM 1504 C CA . LEU A 1 98 ? 19.320 1.889 -1.564 1.00 0.77 110 LEU A CA 1
ATOM 1505 C C . LEU A 1 98 ? 19.850 1.514 -0.177 1.00 0.58 110 LEU A C 1
ATOM 1506 O O . LEU A 1 98 ? 20.304 2.356 0.572 1.00 0.55 110 LEU A O 1
ATOM 1522 N N . GLY A 1 99 ? 19.797 0.257 0.169 1.00 0.59 111 GLY A N 1
ATOM 1523 C CA . GLY A 1 99 ? 20.298 -0.172 1.505 1.00 0.57 111 GLY A CA 1
ATOM 1524 C C . GLY A 1 99 ? 20.585 -1.675 1.481 1.00 0.62 111 GLY A C 1
ATOM 1525 O O . GLY A 1 99 ? 21.711 -2.099 1.313 1.00 0.72 111 GLY A O 1
ATOM 1529 N N . ARG A 1 100 ? 19.573 -2.483 1.649 1.00 0.65 112 ARG A N 1
ATOM 1530 C CA . ARG A 1 100 ? 19.786 -3.958 1.636 1.00 0.74 112 ARG A CA 1
ATOM 1531 C C . ARG A 1 100 ? 18.467 -4.663 1.961 1.00 0.68 112 ARG A C 1
ATOM 1532 O O . ARG A 1 100 ? 17.709 -4.222 2.802 1.00 0.74 112 ARG A O 1
ATOM 1553 N N . SER A 1 1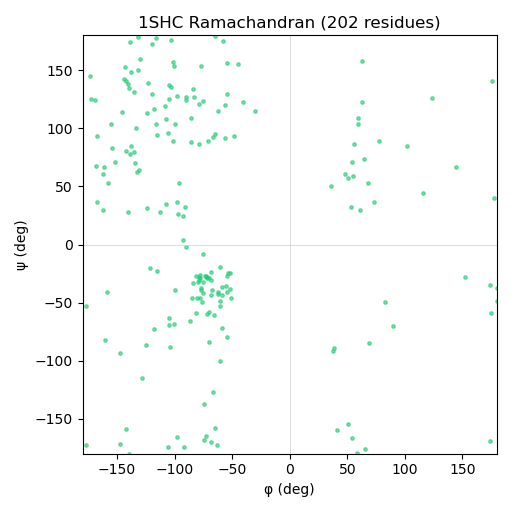01 ? 18.186 -5.755 1.303 1.00 0.60 113 SER A N 1
ATOM 1554 C CA . SER A 1 101 ? 16.915 -6.481 1.580 1.00 0.55 113 SER A CA 1
ATOM 1555 C C . SER A 1 101 ? 17.095 -7.383 2.802 1.00 0.53 113 SER A C 1
ATOM 1556 O O . SER A 1 101 ? 18.006 -8.184 2.869 1.00 0.58 113 SER A O 1
ATOM 1564 N N . ASN A 1 102 ? 16.230 -7.256 3.769 1.00 0.49 114 ASN A N 1
ATOM 1565 C CA . ASN A 1 102 ? 16.338 -8.101 4.992 1.00 0.50 114 ASN A CA 1
ATOM 1566 C C . ASN A 1 102 ? 15.356 -9.266 4.889 1.00 0.48 114 ASN A C 1
ATOM 1567 O O . ASN A 1 102 ? 14.165 -9.107 5.076 1.00 0.47 114 ASN A O 1
ATOM 1578 N N . LEU A 1 103 ? 15.846 -10.438 4.592 1.00 0.50 115 LEU A N 1
ATOM 1579 C CA . LEU A 1 103 ? 14.943 -11.616 4.476 1.00 0.51 115 LEU A CA 1
ATOM 1580 C C . LEU A 1 103 ? 14.942 -12.383 5.799 1.00 0.55 115 LEU A C 1
ATOM 1581 O O . LEU A 1 103 ? 15.178 -13.574 5.836 1.00 0.62 115 LEU A O 1
ATOM 1597 N N . LYS A 1 104 ? 14.677 -11.712 6.886 1.00 0.56 116 LYS A N 1
ATOM 1598 C CA . LYS A 1 104 ? 14.662 -12.409 8.203 1.00 0.64 116 LYS A CA 1
ATOM 1599 C C . LYS A 1 104 ? 13.339 -13.161 8.369 1.00 0.71 116 LYS A C 1
ATOM 1600 O O . LYS A 1 104 ? 13.265 -14.157 9.060 1.00 1.19 116 LYS A O 1
ATOM 1619 N N . PHE A 1 105 ? 12.293 -12.695 7.741 1.00 0.72 117 PHE A N 1
ATOM 1620 C CA . PHE A 1 105 ? 10.980 -13.389 7.866 1.00 0.76 117 PHE A CA 1
ATOM 1621 C C . PHE A 1 105 ? 10.292 -13.426 6.499 1.00 0.68 117 PHE A C 1
ATOM 1622 O O . PHE A 1 105 ? 9.393 -12.657 6.225 1.00 1.38 117 PHE A O 1
ATOM 1639 N N . ALA A 1 106 ? 10.708 -14.316 5.639 1.00 0.66 118 ALA A N 1
ATOM 1640 C CA . ALA A 1 106 ? 10.079 -14.403 4.291 1.00 0.46 118 ALA A CA 1
ATOM 1641 C C . ALA A 1 106 ? 8.843 -15.302 4.359 1.00 0.48 118 ALA A C 1
ATOM 1642 O O . ALA A 1 106 ? 8.945 -16.505 4.500 1.00 0.73 118 ALA A O 1
ATOM 1649 N N . GLY A 1 107 ? 7.675 -14.729 4.259 1.00 0.57 119 GLY A N 1
ATOM 1650 C CA . GLY A 1 107 ? 6.433 -15.552 4.317 1.00 0.62 119 GLY A CA 1
ATOM 1651 C C . GLY A 1 107 ? 5.797 -15.425 5.702 1.00 0.63 119 GLY A C 1
ATOM 1652 O O . GLY A 1 107 ? 6.013 -16.245 6.572 1.00 0.73 119 GLY A O 1
ATOM 1656 N N . MET A 1 108 ? 5.014 -14.403 5.916 1.00 0.59 120 MET A N 1
ATOM 1657 C CA . MET A 1 108 ? 4.367 -14.225 7.247 1.00 0.61 120 MET A CA 1
ATOM 1658 C C . MET A 1 108 ? 2.946 -13.681 7.062 1.00 0.58 120 MET A C 1
ATOM 1659 O O . MET A 1 108 ? 2.720 -12.497 7.210 1.00 0.57 120 MET A O 1
ATOM 1673 N N . PRO A 1 109 ? 2.034 -14.570 6.744 1.00 0.59 121 PRO A N 1
ATOM 1674 C CA . PRO A 1 109 ? 0.620 -14.239 6.525 1.00 0.57 121 PRO A CA 1
ATOM 1675 C C . PRO A 1 109 ? 0.136 -13.223 7.557 1.00 0.52 121 PRO A C 1
ATOM 1676 O O . PRO A 1 109 ? 0.212 -13.450 8.744 1.00 0.60 121 PRO A O 1
ATOM 1687 N N . ILE A 1 110 ? -0.359 -12.101 7.105 1.00 0.44 122 ILE A N 1
ATOM 1688 C CA . ILE A 1 110 ? -0.850 -11.059 8.051 1.00 0.41 122 ILE A CA 1
ATOM 1689 C C . ILE A 1 110 ? -2.127 -10.431 7.487 1.00 0.40 122 ILE A C 1
ATOM 1690 O O . ILE A 1 110 ? -2.225 -10.162 6.308 1.00 0.54 122 ILE A O 1
ATOM 1706 N N . THR A 1 111 ? -3.105 -10.193 8.317 1.00 0.39 123 THR A N 1
ATOM 1707 C CA . THR A 1 111 ? -4.368 -9.580 7.816 1.00 0.40 123 THR A CA 1
ATOM 1708 C C . THR A 1 111 ? -4.158 -8.075 7.650 1.00 0.39 123 THR A C 1
ATOM 1709 O O . THR A 1 111 ? -3.832 -7.379 8.589 1.00 0.52 123 THR A O 1
ATOM 1720 N N . LEU A 1 112 ? -4.336 -7.565 6.461 1.00 0.34 124 LEU A N 1
ATOM 1721 C CA . LEU A 1 112 ? -4.137 -6.103 6.243 1.00 0.36 124 LEU A CA 1
ATOM 1722 C C . LEU A 1 112 ? -5.425 -5.346 6.573 1.00 0.32 124 LEU A C 1
ATOM 1723 O O . LEU A 1 112 ? -6.256 -5.111 5.718 1.00 0.35 124 LEU A O 1
ATOM 1739 N N . THR A 1 113 ? -5.597 -4.963 7.809 1.00 0.32 125 THR A N 1
ATOM 1740 C CA . THR A 1 113 ? -6.831 -4.223 8.194 1.00 0.32 125 THR A CA 1
ATOM 1741 C C . THR A 1 113 ? -6.612 -2.716 8.043 1.00 0.35 125 THR A C 1
ATOM 1742 O O . THR A 1 113 ? -5.673 -2.152 8.577 1.00 0.47 125 THR A O 1
ATOM 1753 N N . VAL A 1 114 ? -7.483 -2.062 7.322 1.00 0.32 126 VAL A N 1
ATOM 1754 C CA . VAL A 1 114 ? -7.343 -0.587 7.131 1.00 0.36 126 VAL A CA 1
ATOM 1755 C C . VAL A 1 114 ? -8.560 0.120 7.727 1.00 0.43 126 VAL A C 1
ATOM 1756 O O . VAL A 1 114 ? -9.678 -0.059 7.278 1.00 0.48 126 VAL A O 1
ATOM 1769 N N . SER A 1 115 ? -8.349 0.924 8.730 1.00 0.51 127 SER A N 1
ATOM 1770 C CA . SER A 1 115 ? -9.485 1.652 9.356 1.00 0.60 127 SER A CA 1
ATOM 1771 C C . SER A 1 115 ? -9.277 3.151 9.148 1.00 0.64 127 SER A C 1
ATOM 1772 O O . SER A 1 115 ? -8.286 3.574 8.587 1.00 1.19 127 SER A O 1
ATOM 1780 N N . THR A 1 116 ? -10.194 3.962 9.592 1.00 0.50 128 THR A N 1
ATOM 1781 C CA . THR A 1 116 ? -10.029 5.424 9.413 1.00 0.47 128 THR A CA 1
ATOM 1782 C C . THR A 1 116 ? -8.824 5.880 10.230 1.00 0.63 128 THR A C 1
ATOM 1783 O O . THR A 1 116 ? -8.926 6.143 11.411 1.00 1.32 128 THR A O 1
ATOM 1794 N N . SER A 1 117 ? -7.688 5.959 9.598 1.00 1.15 129 SER A N 1
ATOM 1795 C CA . SER A 1 117 ? -6.439 6.388 10.302 1.00 1.43 129 SER A CA 1
ATOM 1796 C C . SER A 1 117 ? -5.958 5.258 11.210 1.00 0.83 129 SER A C 1
ATOM 1797 O O . SER A 1 117 ? -5.453 5.486 12.292 1.00 0.88 129 SER A O 1
ATOM 1805 N N . SER A 1 118 ? -6.110 4.037 10.781 1.00 0.65 130 SER A N 1
ATOM 1806 C CA . SER A 1 118 ? -5.660 2.902 11.627 1.00 0.95 130 SER A CA 1
ATOM 1807 C C . SER A 1 118 ? -5.281 1.709 10.746 1.00 0.78 130 SER A C 1
ATOM 1808 O O . SER A 1 118 ? -5.969 0.708 10.719 1.00 0.85 130 SER A O 1
ATOM 1816 N N . LEU A 1 119 ? -4.190 1.799 10.032 1.00 0.61 131 LEU A N 1
ATOM 1817 C CA . LEU A 1 119 ? -3.777 0.655 9.171 1.00 0.46 131 LEU A CA 1
ATOM 1818 C C . LEU A 1 119 ? -3.124 -0.395 10.068 1.00 0.42 131 LEU A C 1
ATOM 1819 O O . LEU A 1 119 ? -1.923 -0.419 10.244 1.00 0.45 131 LEU A O 1
ATOM 1835 N N . ASN A 1 120 ? -3.911 -1.259 10.645 1.00 0.43 132 ASN A N 1
ATOM 1836 C CA . ASN A 1 120 ? -3.344 -2.304 11.540 1.00 0.43 132 ASN A CA 1
ATOM 1837 C C . ASN A 1 120 ? -3.201 -3.601 10.760 1.00 0.45 132 ASN A C 1
ATOM 1838 O O . ASN A 1 120 ? -4.138 -4.058 10.149 1.00 0.54 132 ASN A O 1
ATOM 1849 N N . LEU A 1 121 ? -2.047 -4.203 10.773 1.00 0.46 133 LEU A N 1
ATOM 1850 C CA . LEU A 1 121 ? -1.886 -5.474 10.020 1.00 0.53 133 LEU A CA 1
ATOM 1851 C C . LEU A 1 121 ? -1.853 -6.638 11.009 1.00 0.59 133 LEU A C 1
ATOM 1852 O O . LEU A 1 121 ? -0.830 -6.954 11.566 1.00 1.22 133 LEU A O 1
ATOM 1868 N N . MET A 1 122 ? -2.966 -7.277 11.238 1.00 0.54 134 MET A N 1
ATOM 1869 C CA . MET A 1 122 ? -2.975 -8.414 12.201 1.00 0.54 134 MET A CA 1
ATOM 1870 C C . MET A 1 122 ? -1.916 -9.442 11.797 1.00 0.52 134 MET A C 1
ATOM 1871 O O . MET A 1 122 ? -1.518 -9.525 10.652 1.00 0.60 134 MET A O 1
ATOM 1885 N N . ALA A 1 123 ? -1.455 -10.221 12.734 1.00 0.68 135 ALA A N 1
ATOM 1886 C CA . ALA A 1 123 ? -0.417 -11.243 12.420 1.00 0.68 135 ALA A CA 1
ATOM 1887 C C . ALA A 1 123 ? -1.040 -12.641 12.457 1.00 0.66 135 ALA A C 1
ATOM 1888 O O . ALA A 1 123 ? -1.365 -13.163 13.507 1.00 0.71 135 ALA A O 1
ATOM 1895 N N . ALA A 1 124 ? -1.204 -13.246 11.312 1.00 0.62 136 ALA A N 1
ATOM 1896 C CA . ALA A 1 124 ? -1.802 -14.611 11.245 1.00 0.63 136 ALA A CA 1
ATOM 1897 C C . ALA A 1 124 ? -0.696 -15.674 11.263 1.00 0.68 136 ALA A C 1
ATOM 1898 O O . ALA A 1 124 ? -0.884 -16.778 10.790 1.00 1.25 136 ALA A O 1
ATOM 1905 N N . ASP A 1 125 ? 0.454 -15.361 11.798 1.00 1.07 137 ASP A N 1
ATOM 1906 C CA . ASP A 1 125 ? 1.552 -16.367 11.830 1.00 1.19 137 ASP A CA 1
ATOM 1907 C C . ASP A 1 125 ? 1.702 -16.926 13.247 1.00 0.99 137 ASP A C 1
ATOM 1908 O O . ASP A 1 125 ? 1.407 -18.076 13.505 1.00 1.00 137 ASP A O 1
ATOM 1917 N N . CYS A 1 126 ? 2.160 -16.123 14.169 1.00 1.51 138 CYS A N 1
ATOM 1918 C CA . CYS A 1 126 ? 2.328 -16.615 15.566 1.00 1.71 138 CYS A CA 1
ATOM 1919 C C . CYS A 1 126 ? 1.252 -15.996 16.460 1.00 1.35 138 CYS A C 1
ATOM 1920 O O . CYS A 1 126 ? 1.484 -15.710 17.618 1.00 1.76 138 CYS A O 1
ATOM 1928 N N . LYS A 1 127 ? 0.077 -15.788 15.931 1.00 1.22 139 LYS A N 1
ATOM 1929 C CA . LYS A 1 127 ? -1.015 -15.188 16.749 1.00 2.02 139 LYS A CA 1
ATOM 1930 C C . LYS A 1 127 ? -0.530 -13.874 17.358 1.00 1.40 139 LYS A C 1
ATOM 1931 O O . LYS A 1 127 ? -0.305 -13.771 18.547 1.00 1.46 139 LYS A O 1
ATOM 1950 N N . GLN A 1 128 ? -0.366 -12.868 16.547 1.00 0.95 140 GLN A N 1
ATOM 1951 C CA . GLN A 1 128 ? 0.106 -11.554 17.070 1.00 0.83 140 GLN A CA 1
ATOM 1952 C C . GLN A 1 128 ? -0.620 -10.431 16.327 1.00 0.74 140 GLN A C 1
ATOM 1953 O O . GLN A 1 128 ? -1.675 -10.641 15.767 1.00 0.85 140 GLN A O 1
ATOM 1967 N N . ILE A 1 129 ? -0.067 -9.245 16.316 1.00 0.73 141 ILE A N 1
ATOM 1968 C CA . ILE A 1 129 ? -0.731 -8.113 15.604 1.00 0.65 141 ILE A CA 1
ATOM 1969 C C . ILE A 1 129 ? 0.327 -7.078 15.208 1.00 0.65 141 ILE A C 1
ATOM 1970 O O . ILE A 1 129 ? 0.795 -6.317 16.029 1.00 0.77 141 ILE A O 1
ATOM 1986 N N . ILE A 1 130 ? 0.702 -7.042 13.956 1.00 0.68 142 ILE A N 1
ATOM 1987 C CA . ILE A 1 130 ? 1.722 -6.054 13.511 1.00 0.68 142 ILE A CA 1
ATOM 1988 C C . ILE A 1 130 ? 1.141 -4.648 13.638 1.00 0.65 142 ILE A C 1
ATOM 1989 O O . ILE A 1 130 ? 0.496 -4.133 12.738 1.00 0.63 142 ILE A O 1
ATOM 2005 N N . ALA A 1 131 ? 1.378 -4.033 14.758 1.00 0.69 143 ALA A N 1
ATOM 2006 C CA . ALA A 1 131 ? 0.870 -2.654 15.001 1.00 0.70 143 ALA A CA 1
ATOM 2007 C C . ALA A 1 131 ? -0.658 -2.624 14.985 1.00 0.64 143 ALA A C 1
ATOM 2008 O O . ALA A 1 131 ? -1.292 -2.998 14.019 1.00 0.85 143 ALA A O 1
ATOM 2015 N N . ASN A 1 132 ? -1.251 -2.166 16.052 1.00 0.62 144 ASN A N 1
ATOM 2016 C CA . ASN A 1 132 ? -2.736 -2.091 16.110 1.00 0.64 144 ASN A CA 1
ATOM 2017 C C . ASN A 1 132 ? -3.205 -0.722 15.588 1.00 0.67 144 ASN A C 1
ATOM 2018 O O . ASN A 1 132 ? -4.388 -0.454 15.515 1.00 0.97 144 ASN A O 1
ATOM 2029 N N . HIS A 1 133 ? -2.292 0.151 15.226 1.00 0.70 145 HIS A N 1
ATOM 2030 C CA . HIS A 1 133 ? -2.699 1.490 14.716 1.00 0.75 145 HIS A CA 1
ATOM 2031 C C . HIS A 1 133 ? -1.566 2.074 13.866 1.00 0.71 145 HIS A C 1
ATOM 2032 O O . HIS A 1 133 ? -1.117 3.180 14.090 1.00 1.01 145 HIS A O 1
ATOM 2046 N N . HIS A 1 134 ? -1.100 1.339 12.891 1.00 0.74 146 HIS A N 1
ATOM 2047 C CA . HIS A 1 134 ? 0.004 1.853 12.028 1.00 0.67 146 HIS A CA 1
ATOM 2048 C C . HIS A 1 134 ? -0.532 2.968 11.124 1.00 0.73 146 HIS A C 1
ATOM 2049 O O . HIS A 1 134 ? -0.979 2.723 10.021 1.00 1.31 146 HIS A O 1
ATOM 2063 N N . MET A 1 135 ? -0.490 4.192 11.581 1.00 0.57 147 MET A N 1
ATOM 2064 C CA . MET A 1 135 ? -0.997 5.319 10.745 1.00 0.58 147 MET A CA 1
ATOM 2065 C C . MET A 1 135 ? -0.577 6.651 11.373 1.00 0.69 147 MET A C 1
ATOM 2066 O O . MET A 1 135 ? -1.395 7.415 11.845 1.00 1.70 147 MET A O 1
ATOM 2080 N N . GLN A 1 136 ? 0.695 6.935 11.382 1.00 0.65 148 GLN A N 1
ATOM 2081 C CA . GLN A 1 136 ? 1.166 8.218 11.979 1.00 0.61 148 GLN A CA 1
ATOM 2082 C C . GLN A 1 136 ? 2.546 8.572 11.422 1.00 0.52 148 GLN A C 1
ATOM 2083 O O . GLN A 1 136 ? 2.823 9.712 11.118 1.00 0.62 148 GLN A O 1
ATOM 2097 N N . SER A 1 137 ? 3.419 7.612 11.282 1.00 0.61 149 SER A N 1
ATOM 2098 C CA . SER A 1 137 ? 4.771 7.923 10.740 1.00 0.58 149 SER A CA 1
ATOM 2099 C C . SER A 1 137 ? 4.853 7.449 9.283 1.00 0.57 149 SER A C 1
ATOM 2100 O O . SER A 1 137 ? 4.575 8.202 8.370 1.00 0.60 149 SER A O 1
ATOM 2108 N N . ILE A 1 138 ? 5.228 6.211 9.056 1.00 0.56 150 ILE A N 1
ATOM 2109 C CA . ILE A 1 138 ? 5.324 5.695 7.659 1.00 0.57 150 ILE A CA 1
ATOM 2110 C C . ILE A 1 138 ? 6.162 6.668 6.814 1.00 0.61 150 ILE A C 1
ATOM 2111 O O . ILE A 1 138 ? 6.995 7.383 7.335 1.00 0.84 150 ILE A O 1
ATOM 2127 N N . SER A 1 139 ? 5.961 6.709 5.521 1.00 0.57 151 SER A N 1
ATOM 2128 C CA . SER A 1 139 ? 6.763 7.645 4.681 1.00 0.60 151 SER A CA 1
ATOM 2129 C C . SER A 1 139 ? 6.290 7.570 3.229 1.00 0.57 151 SER A C 1
ATOM 2130 O O . SER A 1 139 ? 5.973 8.571 2.618 1.00 0.69 151 SER A O 1
ATOM 2138 N N . PHE A 1 140 ? 6.239 6.393 2.671 1.00 0.53 152 PHE A N 1
ATOM 2139 C CA . PHE A 1 140 ? 5.785 6.261 1.257 1.00 0.51 152 PHE A CA 1
ATOM 2140 C C . PHE A 1 140 ? 4.942 4.993 1.123 1.00 0.48 152 PHE A C 1
ATOM 2141 O O . PHE A 1 140 ? 5.246 3.975 1.708 1.00 0.73 152 PHE A O 1
ATOM 2158 N N . ALA A 1 141 ? 3.883 5.043 0.366 1.00 0.42 153 ALA A N 1
ATOM 2159 C CA . ALA A 1 141 ? 3.031 3.832 0.212 1.00 0.38 153 ALA A CA 1
ATOM 2160 C C . ALA A 1 141 ? 2.496 3.757 -1.219 1.00 0.38 153 ALA A C 1
ATOM 2161 O O . ALA A 1 141 ? 2.167 4.758 -1.820 1.00 0.42 153 ALA A O 1
ATOM 2168 N N . SER A 1 142 ? 2.407 2.575 -1.766 1.00 0.39 154 SER A N 1
ATOM 2169 C CA . SER A 1 142 ? 1.893 2.429 -3.157 1.00 0.42 154 SER A CA 1
ATOM 2170 C C . SER A 1 142 ? 1.828 0.944 -3.523 1.00 0.44 154 SER A C 1
ATOM 2171 O O . SER A 1 142 ? 2.034 0.079 -2.694 1.00 0.48 154 SER A O 1
ATOM 2179 N N . GLY A 1 143 ? 1.544 0.642 -4.760 1.00 0.57 155 GLY A N 1
ATOM 2180 C CA . GLY A 1 143 ? 1.466 -0.785 -5.180 1.00 0.62 155 GLY A CA 1
ATOM 2181 C C . GLY A 1 143 ? 0.367 -0.949 -6.231 1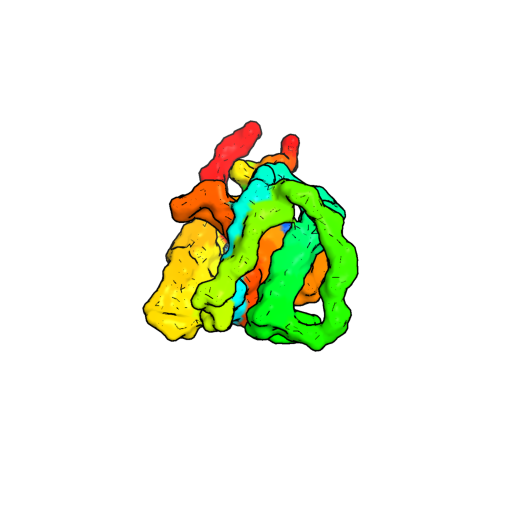.00 0.48 155 GLY A C 1
ATOM 2182 O O . GLY A 1 143 ? -0.637 -1.592 -5.997 1.00 1.08 155 GLY A O 1
ATOM 2186 N N . GLY A 1 144 ? 0.548 -0.372 -7.387 1.00 0.66 156 GLY A N 1
ATOM 2187 C CA . GLY A 1 144 ? -0.488 -0.495 -8.452 1.00 0.53 156 GLY A CA 1
ATOM 2188 C C . GLY A 1 144 ? 0.162 -0.979 -9.749 1.00 0.76 156 GLY A C 1
ATOM 2189 O O . GLY A 1 144 ? 0.659 -2.084 -9.831 1.00 1.20 156 GLY A O 1
ATOM 2193 N N . ASP A 1 145 ? 0.160 -0.159 -10.765 1.00 1.29 157 ASP A N 1
ATOM 2194 C CA . ASP A 1 145 ? 0.775 -0.570 -12.059 1.00 1.85 157 ASP A CA 1
ATOM 2195 C C . ASP A 1 145 ? 2.305 -0.643 -11.924 1.00 1.21 157 ASP A C 1
ATOM 2196 O O . ASP A 1 145 ? 2.885 -1.682 -12.171 1.00 1.24 157 ASP A O 1
ATOM 2205 N N . PRO A 1 146 ? 2.928 0.452 -11.540 1.00 0.92 158 PRO A N 1
ATOM 2206 C CA . PRO A 1 146 ? 4.386 0.507 -11.378 1.00 0.80 158 PRO A CA 1
ATOM 2207 C C . PRO A 1 146 ? 4.802 -0.227 -10.099 1.00 0.95 158 PRO A C 1
ATOM 2208 O O . PRO A 1 146 ? 4.017 -0.929 -9.499 1.00 1.16 158 PRO A O 1
ATOM 2219 N N . ASP A 1 147 ? 6.036 -0.063 -9.690 1.00 1.09 159 ASP A N 1
ATOM 2220 C CA . ASP A 1 147 ? 6.540 -0.736 -8.454 1.00 1.33 159 ASP A CA 1
ATOM 2221 C C . ASP A 1 147 ? 6.628 -2.249 -8.690 1.00 1.17 159 ASP A C 1
ATOM 2222 O O . ASP A 1 147 ? 7.670 -2.769 -9.036 1.00 1.42 159 ASP A O 1
ATOM 2231 N N . THR A 1 148 ? 5.549 -2.960 -8.511 1.00 0.93 160 THR A N 1
ATOM 2232 C CA . THR A 1 148 ? 5.579 -4.433 -8.729 1.00 0.96 160 THR A CA 1
ATOM 2233 C C . THR A 1 148 ? 4.549 -4.814 -9.798 1.00 0.94 160 THR A C 1
ATOM 2234 O O . THR A 1 148 ? 4.627 -5.868 -10.397 1.00 1.53 160 THR A O 1
ATOM 2245 N N . ALA A 1 149 ? 3.581 -3.968 -10.044 1.00 0.54 161 ALA A N 1
ATOM 2246 C CA . ALA A 1 149 ? 2.557 -4.285 -11.066 1.00 0.71 161 ALA A CA 1
ATOM 2247 C C . ALA A 1 149 ? 1.814 -5.563 -10.669 1.00 0.77 161 ALA A C 1
ATOM 2248 O O . ALA A 1 149 ? 1.352 -6.310 -11.509 1.00 1.22 161 ALA A O 1
ATOM 2255 N N . GLU A 1 150 ? 1.696 -5.821 -9.395 1.00 0.51 162 GLU A N 1
ATOM 2256 C CA . GLU A 1 150 ? 0.983 -7.049 -8.946 1.00 0.57 162 GLU A CA 1
ATOM 2257 C C . GLU A 1 150 ? 0.990 -7.116 -7.416 1.00 0.54 162 GLU A C 1
ATOM 2258 O O . GLU A 1 150 ? -0.028 -7.337 -6.792 1.00 0.66 162 GLU A O 1
ATOM 2270 N N . TYR A 1 151 ? 2.129 -6.926 -6.807 1.00 0.45 163 TYR A N 1
ATOM 2271 C CA . TYR A 1 151 ? 2.193 -6.979 -5.318 1.00 0.47 163 TYR A CA 1
ATOM 2272 C C . TYR A 1 151 ? 2.002 -5.573 -4.747 1.00 0.45 163 TYR A C 1
ATOM 2273 O O . TYR A 1 151 ? 1.725 -4.632 -5.464 1.00 0.57 163 TYR A O 1
ATOM 2291 N N . VAL A 1 152 ? 2.151 -5.424 -3.459 1.00 0.38 164 VAL A N 1
ATOM 2292 C CA . VAL A 1 152 ? 1.982 -4.080 -2.837 1.00 0.37 164 VAL A CA 1
ATOM 2293 C C . VAL A 1 152 ? 3.258 -3.720 -2.071 1.00 0.38 164 VAL A C 1
ATOM 2294 O O . VAL A 1 152 ? 3.847 -4.551 -1.407 1.00 0.49 164 VAL A O 1
ATOM 2307 N N . ALA A 1 153 ? 3.693 -2.491 -2.153 1.00 0.35 165 ALA A N 1
ATOM 2308 C CA . ALA A 1 153 ? 4.932 -2.095 -1.423 1.00 0.37 165 ALA A CA 1
ATOM 2309 C C . ALA A 1 153 ? 4.710 -0.759 -0.719 1.00 0.35 165 ALA A C 1
ATOM 2310 O O . ALA A 1 153 ? 4.238 0.193 -1.309 1.00 0.44 165 ALA A O 1
ATOM 2317 N N . TYR A 1 154 ? 5.051 -0.676 0.536 1.00 0.33 166 TYR A N 1
ATOM 2318 C CA . TYR A 1 154 ? 4.863 0.606 1.270 1.00 0.34 166 TYR A CA 1
ATOM 2319 C C . TYR A 1 154 ? 5.991 0.781 2.289 1.00 0.38 166 TYR A C 1
ATOM 2320 O O . TYR A 1 154 ? 6.110 0.040 3.244 1.00 0.41 166 TYR A O 1
ATOM 2338 N N . VAL A 1 155 ? 6.828 1.759 2.095 1.00 0.41 167 VAL A N 1
ATOM 2339 C CA . VAL A 1 155 ? 7.939 1.972 3.057 1.00 0.47 167 VAL A CA 1
ATOM 2340 C C . VAL A 1 155 ? 7.367 2.613 4.323 1.00 0.51 167 VAL A C 1
ATOM 2341 O O . VAL A 1 155 ? 6.733 3.653 4.283 1.00 0.53 167 VAL A O 1
ATOM 2354 N N . ALA A 1 156 ? 7.570 1.988 5.451 1.00 0.57 168 ALA A N 1
ATOM 2355 C CA . ALA A 1 156 ? 7.025 2.549 6.715 1.00 0.66 168 ALA A CA 1
ATOM 2356 C C . ALA A 1 156 ? 8.150 3.168 7.547 1.00 0.48 168 ALA A C 1
ATOM 2357 O O . ALA A 1 156 ? 9.286 3.249 7.120 1.00 0.44 168 ALA A O 1
ATOM 2364 N N . LYS A 1 157 ? 7.834 3.603 8.737 1.00 0.56 169 LYS A N 1
ATOM 2365 C CA . LYS A 1 157 ? 8.864 4.219 9.619 1.00 0.52 169 LYS A CA 1
ATOM 2366 C C . LYS A 1 157 ? 8.243 4.479 10.992 1.00 0.59 169 LYS A C 1
ATOM 2367 O O . LYS A 1 157 ? 7.077 4.804 11.098 1.00 0.59 169 LYS A O 1
ATOM 2386 N N . ASP A 1 158 ? 9.007 4.341 12.044 1.00 0.75 170 ASP A N 1
ATOM 2387 C CA . ASP A 1 158 ? 8.447 4.582 13.406 1.00 0.89 170 ASP A CA 1
ATOM 2388 C C . ASP A 1 158 ? 9.483 4.230 14.487 1.00 1.24 170 ASP A C 1
ATOM 2389 O O . ASP A 1 158 ? 9.840 5.079 15.280 1.00 1.77 170 ASP A O 1
ATOM 2398 N N . PRO A 1 159 ? 9.940 2.994 14.505 1.00 1.63 171 PRO A N 1
ATOM 2399 C CA . PRO A 1 159 ? 10.926 2.542 15.495 1.00 2.27 171 PRO A CA 1
ATOM 2400 C C . PRO A 1 159 ? 12.301 3.150 15.204 1.00 1.78 171 PRO A C 1
ATOM 2401 O O . PRO A 1 159 ? 13.094 3.364 16.099 1.00 1.83 171 PRO A O 1
ATOM 2412 N N . VAL A 1 160 ? 12.594 3.433 13.965 1.00 1.63 172 VAL A N 1
ATOM 2413 C CA . VAL A 1 160 ? 13.919 4.026 13.638 1.00 1.58 172 VAL A CA 1
ATOM 2414 C C . VAL A 1 160 ? 13.738 5.116 12.584 1.00 1.90 172 VAL A C 1
ATOM 2415 O O . VAL A 1 160 ? 12.660 5.316 12.061 1.00 2.71 172 VAL A O 1
ATOM 2428 N N . ASN A 1 161 ? 14.786 5.823 12.265 1.00 1.76 173 ASN A N 1
ATOM 2429 C CA . ASN A 1 161 ? 14.674 6.897 11.241 1.00 2.41 173 ASN A CA 1
ATOM 2430 C C . ASN A 1 161 ? 15.145 6.353 9.892 1.00 1.89 173 ASN A C 1
ATOM 2431 O O . ASN A 1 161 ? 15.767 7.049 9.114 1.00 2.28 173 ASN A O 1
ATOM 2442 N N . GLN A 1 162 ? 14.855 5.112 9.608 1.00 1.17 174 GLN A N 1
ATOM 2443 C CA . GLN A 1 162 ? 15.288 4.525 8.310 1.00 0.84 174 GLN A CA 1
ATOM 2444 C C . GLN A 1 162 ? 14.073 3.972 7.567 1.00 0.69 174 GLN A C 1
ATOM 2445 O O . GLN A 1 162 ? 13.459 3.012 7.989 1.00 0.81 174 GLN A O 1
ATOM 2459 N N . ARG A 1 163 ? 13.721 4.569 6.462 1.00 0.63 175 ARG A N 1
ATOM 2460 C CA . ARG A 1 163 ? 12.545 4.076 5.691 1.00 0.60 175 ARG A CA 1
ATOM 2461 C C . ARG A 1 163 ? 12.731 2.588 5.382 1.00 0.54 175 ARG A C 1
ATOM 2462 O O . ARG A 1 163 ? 13.760 2.171 4.880 1.00 0.65 175 ARG A O 1
ATOM 2483 N N . ALA A 1 164 ? 11.746 1.783 5.678 1.00 0.49 176 ALA A N 1
ATOM 2484 C CA . ALA A 1 164 ? 11.868 0.323 5.401 1.00 0.55 176 ALA A CA 1
ATOM 2485 C C . ALA A 1 164 ? 10.819 -0.089 4.365 1.00 0.72 176 ALA A C 1
ATOM 2486 O O . ALA A 1 164 ? 9.650 -0.217 4.670 1.00 0.81 176 ALA A O 1
ATOM 2493 N N . CYS A 1 165 ? 11.228 -0.299 3.143 1.00 0.85 177 CYS A N 1
ATOM 2494 C CA . CYS A 1 165 ? 10.256 -0.704 2.090 1.00 1.07 177 CYS A CA 1
ATOM 2495 C C . CYS A 1 165 ? 9.641 -2.057 2.454 1.00 0.44 177 CYS A C 1
ATOM 2496 O O . CYS A 1 165 ? 10.318 -3.066 2.500 1.00 0.53 177 CYS A O 1
ATOM 2504 N N . HIS A 1 166 ? 8.361 -2.087 2.713 1.00 0.42 178 HIS A N 1
ATOM 2505 C CA . HIS A 1 166 ? 7.701 -3.374 3.073 1.00 1.08 178 HIS A CA 1
ATOM 2506 C C . HIS A 1 166 ? 7.197 -4.059 1.801 1.00 0.82 178 HIS A C 1
ATOM 2507 O O . HIS A 1 166 ? 6.442 -3.488 1.038 1.00 0.83 178 HIS A O 1
ATOM 2521 N N . ILE A 1 167 ? 7.608 -5.278 1.568 1.00 0.69 179 ILE A N 1
ATOM 2522 C CA . ILE A 1 167 ? 7.152 -6.001 0.345 1.00 0.53 179 ILE A CA 1
ATOM 2523 C C . ILE A 1 167 ? 6.177 -7.109 0.741 1.00 0.55 179 ILE A C 1
ATOM 2524 O O . ILE A 1 167 ? 6.518 -8.017 1.471 1.00 0.69 179 ILE A O 1
ATOM 2540 N N . LEU A 1 168 ? 4.967 -7.043 0.263 1.00 0.52 180 LEU A N 1
ATOM 2541 C CA . LEU A 1 168 ? 3.974 -8.097 0.614 1.00 0.58 180 LEU A CA 1
ATOM 2542 C C . LEU A 1 168 ? 3.284 -8.593 -0.658 1.00 0.50 180 LEU A C 1
ATOM 2543 O O . LEU A 1 168 ? 3.130 -7.865 -1.620 1.00 0.45 180 LEU A O 1
ATOM 2559 N N . GLU A 1 169 ? 2.868 -9.831 -0.670 1.00 0.56 181 GLU A N 1
ATOM 2560 C CA . GLU A 1 169 ? 2.191 -10.382 -1.877 1.00 0.57 181 GLU A CA 1
ATOM 2561 C C . GLU A 1 169 ? 1.014 -11.262 -1.447 1.00 0.78 181 GLU A C 1
ATOM 2562 O O . GLU A 1 169 ? 0.745 -11.426 -0.275 1.00 0.94 181 GLU A O 1
ATOM 2574 N N . CYS A 1 170 ? 0.312 -11.828 -2.393 1.00 0.87 182 CYS A N 1
ATOM 2575 C CA . CYS A 1 170 ? -0.853 -12.702 -2.060 1.00 1.17 182 CYS A CA 1
ATOM 2576 C C . CYS A 1 170 ? -1.798 -11.997 -1.075 1.00 0.87 182 CYS A C 1
ATOM 2577 O O . CYS A 1 170 ? -2.066 -12.516 -0.011 1.00 0.78 182 CYS A O 1
ATOM 2585 N N . PRO A 1 171 ? -2.280 -10.837 -1.458 1.00 0.78 183 PRO A N 1
ATOM 2586 C CA . PRO A 1 171 ? -3.196 -10.042 -0.628 1.00 0.57 183 PRO A CA 1
ATOM 2587 C C . PRO A 1 171 ? -4.622 -10.608 -0.720 1.00 0.43 183 PRO A C 1
ATOM 2588 O O . PRO A 1 171 ? -5.398 -10.511 0.218 1.00 0.36 183 PRO A O 1
ATOM 2599 N N . GLU A 1 172 ? -4.958 -11.196 -1.848 1.00 0.57 184 GLU A N 1
ATOM 2600 C CA . GLU A 1 172 ? -6.322 -11.787 -2.054 1.00 0.50 184 GLU A CA 1
ATOM 2601 C C . GLU A 1 172 ? -7.348 -10.683 -2.340 1.00 0.49 184 GLU A C 1
ATOM 2602 O O . GLU A 1 172 ? -7.978 -10.159 -1.443 1.00 0.77 184 GLU A O 1
ATOM 2614 N N . GLY A 1 173 ? -7.524 -10.333 -3.590 1.00 0.49 185 GLY A N 1
ATOM 2615 C CA . GLY A 1 173 ? -8.512 -9.268 -3.946 1.00 0.70 185 GLY A CA 1
ATOM 2616 C C . GLY A 1 173 ? -8.067 -7.931 -3.352 1.00 0.69 185 GLY A C 1
ATOM 2617 O O . GLY A 1 173 ? -8.631 -7.452 -2.389 1.00 1.19 185 GLY A O 1
ATOM 2621 N N . LEU A 1 174 ? -7.055 -7.328 -3.914 1.00 0.37 186 LEU A N 1
ATOM 2622 C CA . LEU A 1 174 ? -6.570 -6.032 -3.376 1.00 0.54 186 LEU A CA 1
ATOM 2623 C C . LEU A 1 174 ? -6.021 -5.153 -4.515 1.00 0.45 186 LEU A C 1
ATOM 2624 O O . LEU A 1 174 ? -6.770 -4.434 -5.140 1.00 0.42 186 LEU A O 1
A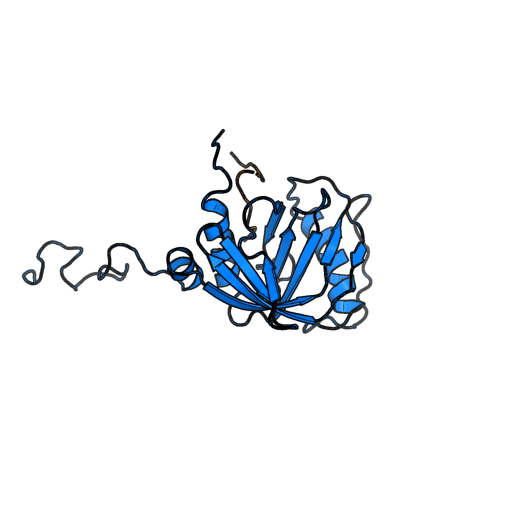TOM 2640 N N . ALA A 1 175 ? -4.730 -5.213 -4.780 1.00 0.45 187 ALA A N 1
ATOM 2641 C CA . ALA A 1 175 ? -4.098 -4.398 -5.875 1.00 0.41 187 ALA A CA 1
ATOM 2642 C C . ALA A 1 175 ? -4.708 -2.984 -5.995 1.00 0.40 187 ALA A C 1
ATOM 2643 O O . ALA A 1 175 ? -4.260 -2.052 -5.352 1.00 0.42 187 ALA A O 1
ATOM 2650 N N . GLN A 1 176 ? -5.717 -2.806 -6.813 1.00 0.40 188 GLN A N 1
ATOM 2651 C CA . GLN A 1 176 ? -6.322 -1.451 -6.963 1.00 0.40 188 GLN A CA 1
ATOM 2652 C C . GLN A 1 176 ? -7.200 -1.121 -5.756 1.00 0.38 188 GLN A C 1
ATOM 2653 O O . GLN A 1 176 ? -7.087 -0.064 -5.173 1.00 0.37 188 GLN A O 1
ATOM 2667 N N . ASP A 1 177 ? -8.078 -2.007 -5.377 1.00 0.40 189 ASP A N 1
ATOM 2668 C CA . ASP A 1 177 ? -8.955 -1.720 -4.209 1.00 0.40 189 ASP A CA 1
ATOM 2669 C C . ASP A 1 177 ? -8.090 -1.472 -2.967 1.00 0.35 189 ASP A C 1
ATOM 2670 O O . ASP A 1 177 ? -8.333 -0.553 -2.203 1.00 0.36 189 ASP A O 1
ATOM 2679 N N . VAL A 1 178 ? -7.078 -2.274 -2.749 1.00 0.33 190 VAL A N 1
ATOM 2680 C CA . VAL A 1 178 ? -6.220 -2.051 -1.546 1.00 0.30 190 VAL A CA 1
ATOM 2681 C C . VAL A 1 178 ? -5.549 -0.686 -1.644 1.00 0.29 190 VAL A C 1
ATOM 2682 O O . VAL A 1 178 ? -5.445 0.029 -0.673 1.00 0.27 190 VAL A O 1
ATOM 2695 N N . ILE A 1 179 ? -5.091 -0.310 -2.806 1.00 0.32 191 ILE A N 1
ATOM 2696 C CA . ILE A 1 179 ? -4.435 1.019 -2.935 1.00 0.33 191 ILE A CA 1
ATOM 2697 C C . ILE A 1 179 ? -5.430 2.103 -2.504 1.00 0.33 191 ILE A C 1
ATOM 2698 O O . ILE A 1 179 ? -5.070 3.091 -1.890 1.00 0.33 191 ILE A O 1
ATOM 2714 N N . SER A 1 180 ? -6.684 1.919 -2.821 1.00 0.37 192 SER A N 1
ATOM 2715 C CA . SER A 1 180 ? -7.714 2.924 -2.438 1.00 0.40 192 SER A CA 1
ATOM 2716 C C . SER A 1 180 ? -7.894 2.931 -0.918 1.00 0.39 192 SER A C 1
ATOM 2717 O O . SER A 1 180 ? -8.220 3.941 -0.332 1.00 0.43 192 SER A O 1
ATOM 2725 N N . THR A 1 181 ? -7.693 1.813 -0.274 1.00 0.38 193 THR A N 1
ATOM 2726 C CA . THR A 1 181 ? -7.863 1.777 1.216 1.00 0.39 193 THR A CA 1
ATOM 2727 C C . THR A 1 181 ? -6.719 2.525 1.898 1.00 0.35 193 THR A C 1
ATOM 2728 O O . THR A 1 181 ? -6.936 3.476 2.623 1.00 0.41 193 THR A O 1
ATOM 2739 N N . ILE A 1 182 ? -5.505 2.094 1.681 1.00 0.33 194 ILE A N 1
ATOM 2740 C CA . ILE A 1 182 ? -4.342 2.769 2.319 1.00 0.32 194 ILE A CA 1
ATOM 2741 C C . ILE A 1 182 ? -4.410 4.273 2.050 1.00 0.33 194 ILE A C 1
ATOM 2742 O O . ILE A 1 182 ? -4.095 5.071 2.903 1.00 0.36 194 ILE A O 1
ATOM 2758 N N . GLY A 1 183 ? -4.828 4.672 0.877 1.00 0.34 195 GLY A N 1
ATOM 2759 C CA . GLY A 1 183 ? -4.917 6.134 0.587 1.00 0.37 195 GLY A CA 1
ATOM 2760 C C . GLY A 1 183 ? -6.021 6.741 1.457 1.00 0.37 195 GLY A C 1
ATOM 2761 O O . GLY A 1 183 ? -5.894 7.834 1.982 1.00 0.39 195 GLY A O 1
ATOM 2765 N N . GLN A 1 184 ? -7.105 6.033 1.616 1.00 0.37 196 GLN A N 1
ATOM 2766 C CA . GLN A 1 184 ? -8.221 6.551 2.450 1.00 0.38 196 GLN A CA 1
ATOM 2767 C C . GLN A 1 184 ? -7.708 6.805 3.866 1.00 0.37 196 GLN A C 1
ATOM 2768 O O . GLN A 1 184 ? -7.555 7.934 4.278 1.00 0.43 196 GLN A O 1
ATOM 2782 N N . ALA A 1 185 ? -7.439 5.763 4.614 1.00 0.31 197 ALA A N 1
ATOM 2783 C CA . ALA A 1 185 ? -6.933 5.951 6.006 1.00 0.30 197 ALA A CA 1
ATOM 2784 C C . ALA A 1 185 ? -5.721 6.899 6.010 1.00 0.31 197 ALA A C 1
ATOM 2785 O O . ALA A 1 185 ? -5.427 7.538 7.001 1.00 0.33 197 ALA A O 1
ATOM 2792 N N . PHE A 1 186 ? -5.019 6.996 4.911 1.00 0.33 198 PHE A N 1
ATOM 2793 C CA . PHE A 1 186 ? -3.830 7.900 4.844 1.00 0.35 198 PHE A CA 1
ATOM 2794 C C . PHE A 1 186 ? -4.259 9.348 5.101 1.00 0.38 198 PHE A C 1
ATOM 2795 O O . PHE A 1 186 ? -3.652 10.054 5.881 1.00 0.40 198 PHE A O 1
ATOM 2812 N N . GLU A 1 187 ? -5.293 9.801 4.441 1.00 0.45 199 GLU A N 1
ATOM 2813 C CA . GLU A 1 187 ? -5.744 11.213 4.642 1.00 0.50 199 GLU A CA 1
ATOM 2814 C C . GLU A 1 187 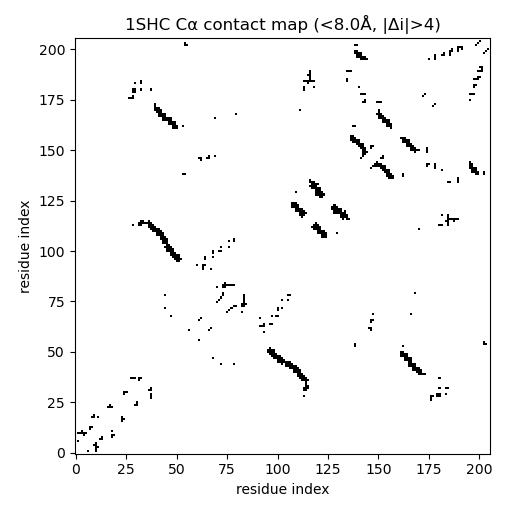? -6.799 11.309 5.754 1.00 0.48 199 GLU A C 1
ATOM 2815 O O . GLU A 1 187 ? -7.679 12.145 5.705 1.00 0.57 199 GLU A O 1
ATOM 2827 N N . LEU A 1 188 ? -6.726 10.474 6.755 1.00 0.56 200 LEU A N 1
ATOM 2828 C CA . LEU A 1 188 ? -7.731 10.543 7.851 1.00 0.64 200 LEU A CA 1
ATOM 2829 C C . LEU A 1 188 ? -7.288 11.559 8.906 1.00 0.77 200 LEU A C 1
ATOM 2830 O O . LEU A 1 188 ? -7.920 12.578 9.101 1.00 1.12 200 LEU A O 1
ATOM 2846 N N . ARG A 1 189 ? -6.209 11.291 9.593 1.00 0.72 201 ARG A N 1
ATOM 2847 C CA . ARG A 1 189 ? -5.739 12.245 10.636 1.00 0.93 201 ARG A CA 1
ATOM 2848 C C . ARG A 1 189 ? -4.283 12.644 10.366 1.00 0.69 201 ARG A C 1
ATOM 2849 O O . ARG A 1 189 ? -4.024 13.640 9.719 1.00 0.89 201 ARG A O 1
ATOM 2870 N N . PHE A 1 190 ? -3.327 11.884 10.851 1.00 0.54 202 PHE A N 1
ATOM 2871 C CA . PHE A 1 190 ? -1.898 12.244 10.610 1.00 0.57 202 PHE A CA 1
ATOM 2872 C C . PHE A 1 190 ? -1.663 13.690 11.060 1.00 0.76 202 PHE A C 1
ATOM 2873 O O . PHE A 1 190 ? -0.855 14.399 10.492 1.00 0.96 202 PHE A O 1
ATOM 2890 N N . LYS A 1 191 ? -2.367 14.127 12.074 1.00 1.26 203 LYS A N 1
ATOM 2891 C CA . LYS A 1 191 ? -2.196 15.525 12.570 1.00 1.61 203 LYS A CA 1
ATOM 2892 C C . LYS A 1 191 ? -2.242 16.496 11.389 1.00 1.33 203 LYS A C 1
ATOM 2893 O O . LYS A 1 191 ? -1.293 17.203 11.128 1.00 1.82 203 LYS A O 1
ATOM 2912 N N . GLN A 1 192 ? -3.336 16.525 10.674 1.00 1.57 204 GLN A N 1
ATOM 2913 C CA . GLN A 1 192 ? -3.457 17.437 9.503 1.00 1.68 204 GLN A CA 1
ATOM 2914 C C . GLN A 1 192 ? -3.209 18.875 9.943 1.00 1.41 204 GLN A C 1
ATOM 2915 O O . GLN A 1 192 ? -4.110 19.579 10.354 1.00 1.75 204 GLN A O 1
ATOM 2929 N N . TYR A 1 193 ? -1.990 19.310 9.858 1.00 1.14 205 TYR A N 1
ATOM 2930 C CA . TYR A 1 193 ? -1.663 20.705 10.269 1.00 1.40 205 TYR A CA 1
ATOM 2931 C C . TYR A 1 193 ? -2.099 21.679 9.171 1.00 1.52 205 TYR A C 1
ATOM 2932 O O . TYR A 1 193 ? -2.426 22.818 9.437 1.00 1.67 205 TYR A O 1
ATOM 2950 N N . LEU A 1 194 ? -2.108 21.238 7.940 1.00 1.56 206 LEU A N 1
ATOM 2951 C CA . LEU A 1 194 ? -2.522 22.133 6.821 1.00 1.80 206 LEU A CA 1
ATOM 2952 C C . LEU A 1 194 ? -1.608 23.360 6.772 1.00 2.05 206 LEU A C 1
ATOM 2953 O O . LEU A 1 194 ? -1.728 24.273 7.564 1.00 2.53 206 LEU A O 1
ATOM 2969 N N . ARG A 1 195 ? -0.694 23.387 5.842 1.00 1.95 207 ARG A N 1
ATOM 2970 C CA . ARG A 1 195 ? 0.228 24.553 5.736 1.00 2.21 207 ARG A CA 1
ATOM 2971 C C . ARG A 1 195 ? -0.569 25.802 5.356 1.00 2.48 207 ARG A C 1
ATOM 2972 O O . ARG A 1 195 ? -1.682 25.648 4.882 1.00 2.92 207 ARG A O 1
ATOM 2994 N N . HIS B 2 1 ? -1.396 5.952 -8.268 1.00 1.09 483 HIS B N 1
ATOM 2995 C CA . HIS B 2 1 ? -1.609 4.899 -7.235 1.00 0.69 483 HIS B CA 1
ATOM 2996 C C . HIS B 2 1 ? -0.489 4.969 -6.194 1.00 0.66 483 HIS B C 1
ATOM 2997 O O . HIS B 2 1 ? -0.121 3.978 -5.596 1.00 1.01 483 HIS B O 1
ATOM 3013 N N . ILE B 2 2 ? 0.056 6.134 -5.972 1.00 0.67 484 ILE B N 1
ATOM 3014 C CA . ILE B 2 2 ? 1.151 6.264 -4.969 1.00 0.60 484 ILE B CA 1
ATOM 3015 C C . ILE B 2 2 ? 0.585 6.842 -3.671 1.00 0.54 484 ILE B C 1
ATOM 3016 O O . ILE B 2 2 ? 0.566 8.039 -3.467 1.00 0.62 484 ILE B O 1
ATOM 3032 N N . ILE B 2 3 ? 0.124 5.997 -2.790 1.00 0.44 485 ILE B N 1
ATOM 3033 C CA . ILE B 2 3 ? -0.441 6.490 -1.502 1.00 0.41 485 ILE B CA 1
ATOM 3034 C C . ILE B 2 3 ? 0.603 7.342 -0.779 1.00 0.42 485 ILE B C 1
ATOM 3035 O O . ILE B 2 3 ? 1.678 6.880 -0.446 1.00 0.49 485 ILE B O 1
ATOM 3051 N N . GLU B 2 4 ? 0.292 8.585 -0.532 1.00 0.38 486 GLU B N 1
ATOM 3052 C CA . GLU B 2 4 ? 1.259 9.473 0.171 1.00 0.41 486 GLU B CA 1
ATOM 3053 C C . GLU B 2 4 ? 0.505 10.324 1.193 1.00 0.41 486 GLU B C 1
ATOM 3054 O O . GLU B 2 4 ? -0.648 10.659 1.005 1.00 0.44 486 GLU B O 1
ATOM 3066 N N . ASN B 2 5 ? 1.141 10.670 2.277 1.00 0.47 487 ASN B N 1
ATOM 3067 C CA . ASN B 2 5 ? 0.453 11.492 3.311 1.00 0.49 487 ASN B CA 1
ATOM 3068 C C . ASN B 2 5 ? 0.895 12.957 3.196 1.00 0.50 487 ASN B C 1
ATOM 3069 O O . ASN B 2 5 ? 1.951 13.244 2.667 1.00 0.51 487 ASN B O 1
ATOM 3080 N N . PRO B 2 6 ? 0.067 13.840 3.700 1.00 0.53 488 PRO B N 1
ATOM 3081 C CA . PRO B 2 6 ? 0.327 15.286 3.679 1.00 0.60 488 PRO B CA 1
ATOM 3082 C C . PRO B 2 6 ? 1.375 15.675 4.734 1.00 0.64 488 PRO B C 1
ATOM 3083 O O . PRO B 2 6 ? 1.832 16.801 4.770 1.00 0.73 488 PRO B O 1
ATOM 3094 N N . GLN B 2 7 ? 1.762 14.769 5.595 1.00 0.65 489 GLN B N 1
ATOM 3095 C CA . GLN B 2 7 ? 2.774 15.117 6.630 1.00 0.74 489 GLN B CA 1
ATOM 3096 C C . GLN B 2 7 ? 4.170 14.780 6.108 1.00 0.79 489 GLN B C 1
ATOM 3097 O O . GLN B 2 7 ? 5.090 15.566 6.212 1.00 1.04 489 GLN B O 1
ATOM 3136 N N . PHE B 2 9 ? 4.934 13.505 2.717 1.00 0.67 491 PHE B N 1
ATOM 3137 C CA . PHE B 2 9 ? 5.054 14.040 1.331 1.00 0.65 491 PHE B CA 1
ATOM 3138 C C . PHE B 2 9 ? 4.119 15.239 1.168 1.00 0.81 491 PHE B C 1
ATOM 3139 O O . PHE B 2 9 ? 2.912 15.111 1.234 1.00 1.36 491 PHE B O 1
ATOM 3156 N N . SER B 2 10 ? 4.665 16.405 0.956 1.00 1.04 492 SER B N 1
ATOM 3157 C CA . SER B 2 10 ? 3.807 17.612 0.789 1.00 1.20 492 SER B CA 1
ATOM 3158 C C . SER B 2 10 ? 3.758 18.003 -0.689 1.00 1.24 492 SER B C 1
ATOM 3159 O O . SER B 2 10 ? 4.776 18.196 -1.323 1.00 1.86 492 SER B O 1
ATOM 3167 N N . ASP B 2 11 ? 2.583 18.122 -1.243 1.00 1.51 493 ASP B N 1
ATOM 3168 C CA . ASP B 2 11 ? 2.472 18.501 -2.680 1.00 2.18 493 ASP B CA 1
ATOM 3169 C C . ASP B 2 11 ? 1.392 19.572 -2.845 1.00 2.34 493 ASP B C 1
ATOM 3170 O O . ASP B 2 11 ? 0.277 19.288 -3.234 1.00 3.07 493 ASP B O 1
ATOM 3179 N N . ALA B 2 12 ? 1.713 20.803 -2.553 1.00 2.21 494 ALA B N 1
ATOM 3180 C CA . ALA B 2 12 ? 0.704 21.890 -2.694 1.00 2.75 494 ALA B CA 1
ATOM 3181 C C . ALA B 2 12 ? 1.383 23.247 -2.495 1.00 3.32 494 ALA B C 1
ATOM 3182 O O . ALA B 2 12 ? 2.562 23.346 -2.789 1.00 3.74 494 ALA B O 1
#

B-factor: mean 3.09, std 4.91, range [0.27, 25.86]

InterPro domains:
  IPR000980 SH2 domain [PF00017] (488-559)
  IPR000980 SH2 domain [PS50001] (488-579)
  IPR000980 SH2 domain [SM00252] (486-565)
  IPR006019 Phosphotyrosine interaction domain, Shc-like [PR00629] (157-172)
  IPR006019 Phosphotyrosine interaction domain, Shc-like [PR00629] (175-197)
  IPR006019 Phosphotyrosine interaction domain, Shc-like [PR00629] (200-211)
  IPR006019 Phosphotyrosine interaction domain, Shc-like [PR00629] (228-237)
  IPR006019 Phosphotyrosine interaction domain, Shc-like [PR00629] (251-279)
  IPR006019 Phosphotyrosine interaction domain, Shc-like [PR00629] (286-312)
  IPR006019 Phosphotyrosine interaction domain, Shc-like [cd01209] (146-317)
  IPR006020 PTB/PI domain [PF00640] (162-317)
  IPR006020 PTB/PI domain [PS01179] (156-339)
  IPR006020 PTB/PI domain [SM00462] (157-321)
  IPR011993 PH-like domain superfamily [G3DSA:2.30.29.30] (145-311)
  IPR035676 SH2 adaptor protein C, SH2 domain [cd09925] (480-583)
  IPR036860 SH2 domain superfamily [G3DSA:3.30.505.10] (480-583)
  IPR036860 SH2 domain superfamily [SSF55550] (471-576)
  IPR051235 Centrosomal Protein 152/SHC-Transforming Protein [PTHR10337] (5-363)

Secondary structure (DSSP, 8-state):
---SS-SSTTSS-S-SS--SSSS---SHHHHHHHTT-EEEEEEEEEEEEE-S-SS---TTHHHHHHHHHHHHHHHHS--SSS-SSS--------SS--EEEEEEEEEEEEEEEEETTEEEEEETTTTEEEEEEE-SS--EEE-SSSTTSSSEEEEE-SSSSS-EEEEEE--SS-HHHHHHHHHHHHTT-S-----/-----------

Organism: Homo sapiens (NCBI:txid9606)

Solvent-accessible surface area: 12672 Å² total

Sequence (206 aa):
GSHMGQLGGEEWTRHGSFVNKPTRGWLHPNDKVMGPGVSYLVRYMGCVEVLQSMRALDFNTRTQVTREAISLVCEAVPGAKGATRRRKPCSRPLSSILGRSNLKFAGMPITLTVSTSSLNLMAADCKQIIANHHMQSISFASGGDPDTAEYVAYVAKDPVNQRACHILECPEGLAQDVISTIGQAFELRFKQYLRHIIENPQFSDA

Foldseek 3Di:
DADDPGDDLARPDDDPQPSVDPPGCPDPLVNCQAPVWDKFKWWWFAKFWKDDDAPDDDPVQCQLALCVQVLCRCDVPPDADDRPDDDDCDDRPDDHIGGHTGRPDGTWIWIQTFYQQARKTHTPHPRGTRGRRQGAFFGAWFAACGSVHAWTWGFGDDPDPITIIITIHPRPPDRPPVRVNCVRSNPRCNPCPDD/DDDDDCVPPDD

Nearest PDB structures (foldseek):
  2l1c-assembly1_A  TM=7.057E-01  e=1.400E-24  Homo sapiens
  1n3h-assembly1_A  TM=6.755E-01  e=1.073E-22  Homo sapiens
  4xwx-assembly1_A  TM=7.981E-01  e=8.243E-18  Homo sapiens
  5yi7-assembly2_C  TM=7.891E-01  e=3.456E-05  Drosophila melanogaster
  5njj-assembly2_B  TM=7.188E-01  e=3.803E-04  Homo sapiens

Radius of gyration: 19.79 Å; Cα contacts (8 Å, |Δi|>4): 422; chains: 2; bounding box: 70×42×34 Å

CATH classification: 2.30.29.30

GO terms:
  GO:0071363 cellular response to growth factor stimulus (P, IDA)
  GO:0005168 neurotrophin TRKA receptor binding (F, IPI)
  GO:0005515 protein binding (F, IPI)
  GO:0046875 ephrin receptor binding (F, IPI)
  GO:0005068 transmembrane receptor protein tyrosine kinase adaptor activity (F, TAS)
  GO:0007173 epidermal growth factor receptor signaling pathway (P, TAS)
  GO:0008284 positive regulation of cell population proliferation (P, TAS)
  GO:0005829 cytosol (C, TAS)
  GO:0005886 plasma membrane (C, TAS)
  GO:0005829 cytosol (C, IDA)
  GO:0042742 defense response to bacterium (P, IMP)
  GO:0043066 negative regulation of apoptotic process (P, IMP)
  GO:0045892 negative regulation of DNA-templated transcription (P, IMP)
  GO:0045893 positive regulation of DNA-templated transcription (P, IMP)
  GO:0001784 phosphotyrosine residue binding (F, IPI)
  GO:0005886 plasma membrane (C, IDA)
  GO:0043410 positive regulation of MAPK cascade (P, IDA)
  GO:0005543 phospholipid binding (F, TAS)
  GO:0005158 insulin receptor binding (F, IPI)
  GO:0005159 insulin-like growth factor receptor binding (F, IPI)